Protein AF-A0A7Z1R386-F1 (afdb_monomer)

Solvent-accessible surface area (backbone atoms only — not comparable to full-atom values): 18927 Å² total; per-residue (Å²): 135,90,81,84,82,80,86,77,87,77,91,77,82,91,79,91,79,91,77,91,75,84,66,75,82,71,55,68,68,57,55,50,48,53,55,49,52,53,50,47,72,68,41,93,43,70,70,52,30,48,53,52,40,54,53,48,36,73,76,38,32,63,43,89,60,24,43,63,49,48,51,53,45,38,44,46,30,29,65,76,65,66,32,24,54,58,23,40,70,64,50,55,69,40,55,83,55,31,77,52,39,63,52,32,33,52,42,49,34,67,43,28,40,37,24,44,75,47,77,44,84,59,83,59,62,71,37,52,53,51,35,48,73,77,41,84,76,47,65,69,55,28,50,45,49,21,53,28,24,54,68,63,64,40,32,69,60,8,28,55,32,13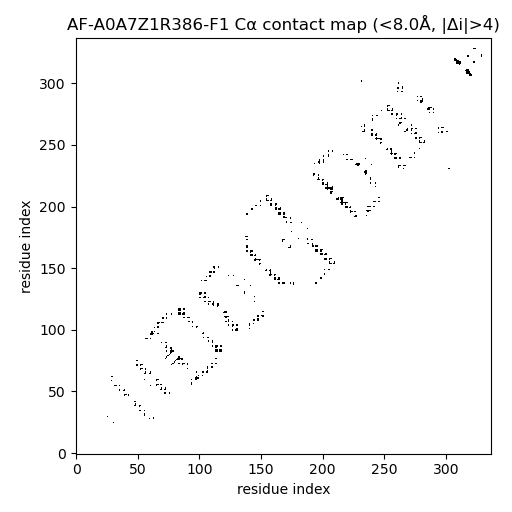,50,52,29,35,75,50,37,34,64,67,51,50,43,68,74,37,78,87,65,92,70,54,73,69,56,41,50,53,52,24,41,52,43,30,28,36,14,32,33,47,26,15,50,20,32,37,77,70,69,40,48,73,62,13,52,52,31,44,52,49,23,59,76,56,51,64,58,50,97,88,63,44,60,91,40,72,43,45,53,49,50,19,51,50,32,40,74,74,66,38,19,64,62,12,30,64,49,19,49,56,39,40,63,74,50,62,40,86,73,24,39,62,56,37,48,51,18,43,20,66,66,69,77,40,68,78,64,50,69,59,46,50,53,50,49,44,63,70,66,55,73,85,80,75,81,49,72,48,63,50,99,86,64,50,77,43,43,50,64,71,70,30,72,93,51,92,73,84,87,77,88,79,76,87,128

Mean predicted aligned error: 8.78 Å

Radius of gyration: 24.44 Å; Cα contacts (8 Å, |Δi|>4): 389; chains: 1; bounding box: 60×71×76 Å

Nearest PDB structures (foldseek):
  6hc2-assembly1_C  TM=3.958E-01  e=1.098E-02  Homo sapiens
  4wnd-assembly1_A  TM=3.147E-01  e=1.306E-02  Homo sapiens
  8bda-assembly1_E  TM=3.499E-01  e=5.030E-01  Chlamydomonas reinhardtii
  8dtg-assembly1_A  TM=2.323E-01  e=2.300E-01  Arabidopsis thaliana
  9dze-assembly1_S  TM=2.157E-01  e=8.114E-01  synthetic construct

pLDDT: mean 88.43, std 16.78, range [28.5, 98.75]

Secondary structure (DSSP, 8-state):
-------------------S--PPPPPHHHHHHHHHHHHHHH-SSHHHHHHHHHHHHHH-TTSTTHHHHHHHHHIIIIIISS-HHHHHHHHHHHHTT---HHHHHHHHHHHHHHHHHTT-----HHHHHHHHTTSSPPHHHHHHHHHHHHHHT-HHHHHHHHHHHHHT-SHHHHHHH-TT----HHHHHHHHHHHHHHHHHHHHHHHHHTT-HHHHHHHHHHHHHTPPB-TTS-BSSTHHHHHHHHHHHTT-HHHHHHHHHHHHHHS-HHHHHHHHHHHHHHHHSSSTTHHHHHHHHHHHHPPPPPP-EEE-TTS-EEEHHHHHTTS----------

Sequence (337 aa):
MARSFRWCIVLGLLVVVAGCGQQPPEDPAEAAYRAFREAYLDAGSRAEQVALVEGFVAEHADHRAAGYYATDLITYYAHDLGQPARAYEIVEPMLSRMTDPEGRLYLAAELAPVAADAGRSLDLAPYIAAVEAQGPLSFDSLETIMAAACKVGDWPLAGTYAEAAEARSTPEAWRADNPKRELSDEEVATRVQRRRVTALTYRAWALYNQGQTAEALALFEQADHDRANDYLGLASAPLDRFWASALLREGDAAAALERISREAVFGDRDQAAPVFRQAWAAVNGSEEGLDEQLWQARQRLARTIDDFTLADYDGRQHSLSDLRSGKVLMLAFWFPT

Foldseek 3Di:
DDDDDDDDDDDDDDDDDDDDDPPDPDDPLVVLVVVLVVQLVVDPDLVSNLVSLLVSCVVCLQDPCNLVSLLSLCCCQCPVVVHLVVSCVSQVVSLVVHPDLLSSLLSLLSNQLSCVSVVHGRDSVVSVVVVVVVHDDALVSLLSFLVSCVSNVVLVRNQVSLVVLLVCLDLVSQCVNVVPDDDDPVVSNVVSLLSNLQSLQSNLLSCVSVVVPVVSLVSLVVSVVSFDADPLRDGPHCSLLSVLVSCVVVVNLVSSLVSLLSCCQPNDVVSSVVSNQSSVCSVPVHSPCVVVVNVVSCVVSDDDDDWDWDADPVRDIDIPVNVPPVHDDDDDDDDDD

Structure (mmCIF, N/CA/C/O backbone):
data_AF-A0A7Z1R386-F1
#
_entry.id   AF-A0A7Z1R386-F1
#
loop_
_atom_site.group_PDB
_atom_site.id
_atom_site.type_symbol
_atom_site.label_atom_id
_atom_site.label_alt_id
_atom_site.label_comp_id
_atom_site.label_asym_id
_atom_site.label_entity_id
_atom_site.label_seq_id
_atom_site.pdbx_PDB_ins_code
_atom_site.Cartn_x
_atom_site.Cartn_y
_atom_site.Cartn_z
_atom_site.occupancy
_atom_site.B_iso_or_equiv
_atom_site.auth_seq_id
_atom_site.auth_comp_id
_atom_site.auth_asym_id
_atom_site.auth_atom_id
_atom_site.pdbx_PDB_model_num
ATOM 1 N N . MET A 1 1 ? -3.039 -44.864 -22.471 1.00 33.69 1 MET A N 1
ATOM 2 C CA . MET A 1 1 ? -2.338 -45.010 -23.767 1.00 33.69 1 MET A CA 1
ATOM 3 C C . MET A 1 1 ? -2.291 -43.647 -24.428 1.00 33.69 1 MET A C 1
ATOM 5 O O . MET A 1 1 ? -3.302 -42.963 -24.460 1.00 33.69 1 MET A O 1
ATOM 9 N N . ALA A 1 2 ? -1.084 -43.239 -24.801 1.00 36.09 2 ALA A N 1
ATOM 10 C CA . ALA A 1 2 ? -0.643 -41.865 -24.991 1.00 36.09 2 ALA A CA 1
ATOM 11 C C . ALA A 1 2 ? -1.272 -41.136 -26.188 1.00 36.09 2 ALA A C 1
ATOM 13 O O . ALA A 1 2 ? -1.410 -41.711 -27.265 1.00 36.09 2 ALA A O 1
ATOM 14 N N . ARG A 1 3 ? -1.517 -39.830 -26.027 1.00 28.50 3 ARG A N 1
ATOM 15 C CA . ARG A 1 3 ? -1.487 -38.867 -27.134 1.00 28.50 3 ARG A CA 1
ATOM 16 C C . ARG A 1 3 ? -0.662 -37.653 -26.720 1.00 28.50 3 ARG A C 1
ATOM 18 O O . ARG A 1 3 ? -1.116 -36.768 -26.011 1.00 28.50 3 ARG A O 1
ATOM 25 N N . SER A 1 4 ? 0.594 -37.713 -27.142 1.00 28.81 4 SER A N 1
ATOM 26 C CA . SER A 1 4 ? 1.568 -36.630 -27.173 1.00 28.81 4 SER A CA 1
ATOM 27 C C . SER A 1 4 ? 1.096 -35.573 -28.177 1.00 28.81 4 SER A C 1
ATOM 29 O O . SER A 1 4 ? 0.903 -35.891 -29.349 1.00 28.81 4 SER A O 1
ATOM 31 N N . PHE A 1 5 ? 0.913 -34.334 -27.722 1.00 30.25 5 PHE A N 1
ATOM 32 C CA . PHE A 1 5 ? 0.779 -33.166 -28.592 1.00 30.25 5 PHE A CA 1
ATOM 33 C C . PHE A 1 5 ? 2.142 -32.472 -28.637 1.00 30.25 5 PHE A C 1
ATOM 35 O O . PHE A 1 5 ? 2.551 -31.798 -27.696 1.00 30.25 5 PHE A O 1
ATOM 42 N N . ARG A 1 6 ? 2.894 -32.728 -29.710 1.00 30.84 6 ARG A N 1
ATOM 43 C CA . ARG A 1 6 ? 4.109 -31.985 -30.053 1.00 30.84 6 ARG A CA 1
ATOM 44 C C . ARG A 1 6 ? 3.682 -30.690 -30.736 1.00 30.84 6 ARG A C 1
ATOM 46 O O . ARG A 1 6 ? 3.129 -30.741 -31.830 1.00 30.84 6 ARG A O 1
ATOM 53 N N . TRP A 1 7 ? 3.955 -29.554 -30.107 1.00 29.02 7 TRP A N 1
ATOM 54 C CA . TRP A 1 7 ? 3.955 -28.262 -30.782 1.00 29.02 7 TRP A CA 1
ATOM 55 C C . TRP A 1 7 ? 5.219 -28.177 -31.643 1.00 29.02 7 TRP A C 1
ATOM 57 O O . TRP A 1 7 ? 6.336 -28.175 -31.130 1.00 29.02 7 TRP A O 1
ATOM 67 N N . CYS A 1 8 ? 5.045 -28.185 -32.962 1.00 28.61 8 CYS A N 1
ATOM 68 C CA . CYS A 1 8 ? 6.104 -27.878 -33.91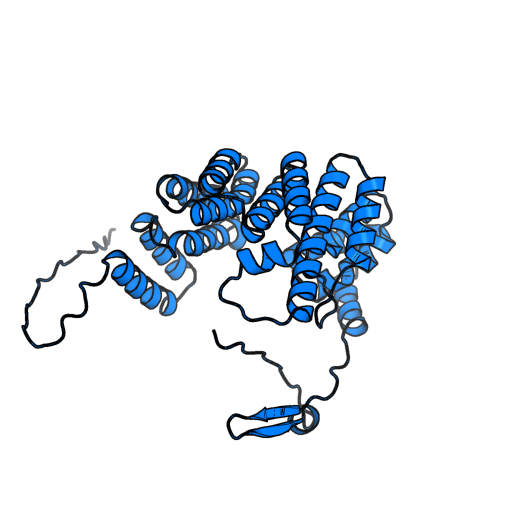3 1.00 28.61 8 CYS A CA 1
ATOM 69 C C . CYS A 1 8 ? 6.074 -26.375 -34.196 1.00 28.61 8 CYS A C 1
ATOM 71 O O . CYS A 1 8 ? 5.150 -25.883 -34.837 1.00 28.61 8 CYS A O 1
ATOM 73 N N . ILE A 1 9 ? 7.110 -25.675 -33.740 1.00 34.78 9 ILE A N 1
ATOM 74 C CA . ILE A 1 9 ? 7.470 -24.334 -34.199 1.00 34.78 9 ILE A CA 1
ATOM 75 C C . ILE A 1 9 ? 7.847 -24.454 -35.680 1.00 34.78 9 ILE A C 1
ATOM 77 O O . ILE A 1 9 ? 8.833 -25.111 -36.020 1.00 34.78 9 ILE A O 1
ATOM 81 N N . VAL A 1 10 ? 7.056 -23.852 -36.566 1.00 31.97 10 VAL A N 1
ATOM 82 C CA . VAL A 1 10 ? 7.414 -23.684 -37.978 1.00 31.97 10 VAL A CA 1
ATOM 83 C C . VAL A 1 10 ? 7.934 -22.262 -38.154 1.00 31.97 10 VAL A C 1
ATOM 85 O O . VAL A 1 10 ? 7.160 -21.311 -38.207 1.00 31.97 10 VAL A O 1
ATOM 88 N N . LE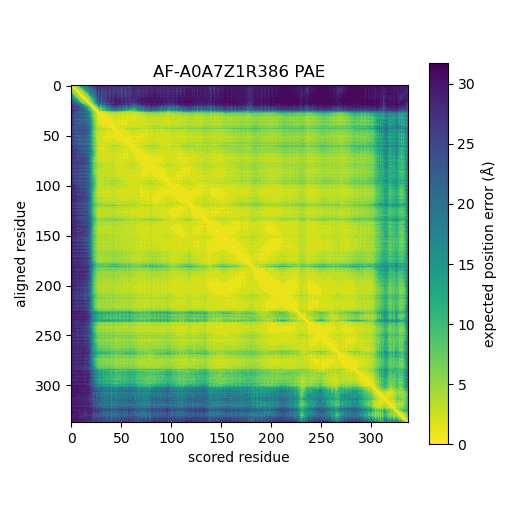U A 1 11 ? 9.260 -22.132 -38.248 1.00 40.16 11 LEU A N 1
ATOM 89 C CA . LEU A 1 11 ? 9.920 -20.956 -38.813 1.00 40.16 11 LEU A CA 1
ATOM 90 C C . LEU A 1 11 ? 9.581 -20.883 -40.312 1.00 40.16 11 LEU A C 1
ATOM 92 O O . LEU A 1 11 ? 9.987 -21.754 -41.083 1.00 40.16 11 LEU A O 1
ATOM 96 N N . GLY A 1 12 ? 8.838 -19.852 -40.716 1.00 33.22 12 GLY A N 1
ATOM 97 C CA . GLY A 1 12 ? 8.476 -19.571 -42.106 1.00 33.22 12 GLY A CA 1
ATOM 98 C C . GLY A 1 12 ? 9.126 -18.284 -42.614 1.00 33.22 12 GLY A C 1
ATOM 99 O O . GLY A 1 12 ? 8.969 -17.232 -42.010 1.00 33.22 12 GLY A O 1
ATOM 100 N N . LEU A 1 13 ? 9.866 -18.414 -43.716 1.00 34.88 13 LEU A N 1
ATOM 101 C CA . LEU A 1 13 ? 10.744 -17.448 -44.381 1.00 34.88 13 LEU A CA 1
ATOM 102 C C . LEU A 1 13 ? 10.197 -16.026 -44.641 1.00 34.88 13 LEU A C 1
ATOM 104 O O . LEU A 1 13 ? 9.076 -15.831 -45.104 1.00 34.88 13 LEU A O 1
ATOM 108 N N . LEU A 1 14 ? 11.138 -15.080 -44.528 1.00 39.72 14 LEU A N 1
ATOM 109 C CA . LEU A 1 14 ? 11.197 -13.752 -45.149 1.00 39.72 14 LEU A CA 1
ATOM 110 C C . LEU A 1 14 ? 10.809 -13.748 -46.640 1.00 39.72 14 LEU A C 1
ATOM 112 O O . LEU A 1 14 ? 11.461 -14.394 -47.463 1.00 39.72 14 LEU A O 1
ATOM 116 N N . VAL A 1 15 ? 9.851 -12.889 -46.996 1.00 39.34 15 VAL A N 1
ATOM 117 C CA . VAL A 1 15 ? 9.677 -12.360 -48.355 1.00 39.34 15 VAL A CA 1
ATOM 118 C C . VAL A 1 15 ? 9.909 -10.852 -48.298 1.00 39.34 15 VAL A C 1
ATOM 120 O O . VAL A 1 15 ? 9.139 -10.111 -47.695 1.00 39.34 15 VAL A O 1
ATOM 123 N N . VAL A 1 16 ? 11.001 -10.404 -48.920 1.00 44.31 16 VAL A N 1
ATOM 124 C CA . VAL A 1 16 ? 11.324 -8.987 -49.115 1.00 44.31 16 VAL A CA 1
ATOM 125 C C . VAL A 1 16 ? 10.557 -8.487 -50.338 1.00 44.31 16 VAL A C 1
ATOM 127 O O . VAL A 1 16 ? 10.880 -8.857 -51.465 1.00 44.31 16 VAL A O 1
ATOM 130 N N . VAL A 1 17 ? 9.562 -7.626 -50.120 1.00 46.81 17 VAL A N 1
ATOM 131 C CA . VAL A 1 17 ? 8.993 -6.766 -51.167 1.00 46.81 17 VAL A CA 1
ATOM 132 C C . VAL A 1 17 ? 9.441 -5.338 -50.883 1.00 46.81 17 VAL A C 1
ATOM 134 O O . VAL A 1 17 ? 9.069 -4.735 -49.880 1.00 46.81 17 VAL A O 1
ATOM 137 N N . ALA A 1 18 ? 10.291 -4.818 -51.764 1.00 50.00 18 ALA A N 1
ATOM 138 C CA . ALA A 1 18 ? 10.745 -3.438 -51.755 1.00 50.00 18 ALA A CA 1
ATOM 139 C C . ALA A 1 18 ? 9.627 -2.516 -52.274 1.00 50.00 18 ALA A C 1
ATOM 141 O O . ALA A 1 18 ? 9.166 -2.679 -53.402 1.00 50.00 18 ALA A O 1
ATOM 142 N N . GLY A 1 19 ? 9.212 -1.541 -51.460 1.00 40.03 19 GLY A N 1
ATOM 143 C CA . GLY A 1 19 ? 8.207 -0.545 -51.839 1.00 40.03 19 GLY A CA 1
ATOM 144 C C . GLY A 1 19 ? 7.948 0.500 -50.751 1.00 40.03 19 GLY A C 1
ATOM 145 O O . GLY A 1 19 ? 7.019 0.355 -49.974 1.00 40.03 19 GLY A O 1
ATOM 146 N N . CYS A 1 20 ? 8.793 1.536 -50.725 1.00 43.00 20 CYS A N 1
ATOM 147 C CA . CYS A 1 20 ? 8.585 2.893 -50.194 1.00 43.00 20 CYS A CA 1
ATOM 148 C C . CYS A 1 20 ? 7.841 3.078 -48.858 1.00 43.00 20 CYS A C 1
ATOM 150 O O . CYS A 1 20 ? 6.632 3.281 -48.805 1.00 43.00 20 CYS A O 1
ATOM 152 N N . GLY A 1 21 ? 8.656 3.180 -47.807 1.00 40.25 21 GLY A N 1
ATOM 153 C CA . GLY A 1 21 ? 8.286 3.597 -46.461 1.00 40.25 21 GLY A CA 1
ATOM 154 C C . GLY A 1 21 ? 9.001 2.713 -45.452 1.00 40.25 21 GLY A C 1
ATOM 155 O O . GLY A 1 21 ? 8.346 1.937 -44.772 1.00 40.25 21 GLY A O 1
ATOM 156 N N . GLN A 1 22 ? 10.341 2.749 -45.400 1.00 44.12 22 GLN A N 1
ATOM 157 C CA . GLN A 1 22 ? 11.068 2.069 -44.324 1.00 44.12 22 GLN A CA 1
ATOM 158 C C . GLN A 1 22 ? 10.692 2.762 -43.012 1.00 44.12 22 GLN A C 1
ATOM 160 O O . GLN A 1 22 ? 11.317 3.742 -42.612 1.00 44.12 22 GLN A O 1
ATOM 165 N N . GLN A 1 23 ? 9.641 2.262 -42.357 1.00 55.38 23 GLN A N 1
ATOM 166 C CA . GLN A 1 23 ? 9.537 2.391 -40.916 1.00 55.38 23 GLN A CA 1
ATOM 167 C C . GLN A 1 23 ? 10.864 1.870 -40.348 1.00 55.38 23 GLN A C 1
ATOM 169 O O . GLN A 1 23 ? 11.372 0.856 -40.847 1.00 55.38 23 GLN A O 1
ATOM 174 N N . PRO A 1 24 ? 11.477 2.586 -39.389 1.00 57.34 24 PRO A N 1
ATOM 175 C CA . PRO A 1 24 ? 12.674 2.087 -38.730 1.00 57.34 24 PRO A CA 1
ATOM 176 C C . PRO A 1 24 ? 12.419 0.642 -38.279 1.00 57.34 24 PRO A C 1
ATOM 178 O O . PRO A 1 24 ? 11.287 0.345 -37.885 1.00 57.34 24 PRO A O 1
ATOM 181 N N . PRO A 1 25 ? 13.414 -0.260 -38.400 1.00 64.06 25 PRO A N 1
ATOM 182 C CA . PRO A 1 25 ? 13.242 -1.645 -37.991 1.00 64.06 25 PRO A CA 1
ATOM 183 C C . PRO A 1 25 ? 12.735 -1.642 -36.557 1.00 64.06 25 PRO A C 1
ATOM 185 O O . PRO A 1 25 ? 13.346 -1.037 -35.675 1.00 64.06 25 PRO A O 1
ATOM 188 N N . GLU A 1 26 ? 11.558 -2.224 -36.372 1.00 71.06 26 GLU A N 1
ATOM 189 C CA . GLU A 1 26 ? 10.924 -2.263 -35.073 1.00 71.06 26 GLU A CA 1
ATOM 190 C C . GLU A 1 26 ? 11.822 -3.028 -34.105 1.00 71.06 26 GLU A C 1
ATOM 192 O O . GLU A 1 26 ? 12.376 -4.071 -34.463 1.00 71.06 26 GLU A O 1
ATOM 197 N N . ASP A 1 27 ? 11.980 -2.490 -32.897 1.00 86.69 27 ASP A N 1
ATOM 198 C CA . ASP A 1 27 ? 12.651 -3.189 -31.811 1.00 86.69 27 ASP A CA 1
ATOM 199 C C . ASP A 1 27 ? 11.995 -4.573 -31.636 1.00 86.69 27 ASP A C 1
ATOM 201 O O . ASP A 1 27 ? 10.789 -4.638 -31.373 1.00 86.69 27 ASP A O 1
ATOM 205 N N . PRO A 1 28 ? 12.742 -5.685 -31.787 1.00 88.62 28 PRO A N 1
ATOM 206 C CA . PRO A 1 28 ? 12.194 -7.026 -31.621 1.00 88.62 28 PRO A CA 1
ATOM 207 C C . PRO A 1 28 ? 11.456 -7.222 -30.290 1.00 88.62 28 PRO A C 1
ATOM 209 O O . PRO A 1 28 ? 10.481 -7.971 -30.246 1.00 88.62 28 PRO A O 1
ATOM 212 N N . ALA A 1 29 ? 11.883 -6.538 -29.222 1.00 89.12 29 ALA A N 1
ATOM 213 C CA . ALA A 1 29 ? 11.215 -6.598 -27.926 1.00 89.12 29 ALA A CA 1
ATOM 214 C C . ALA A 1 29 ? 9.844 -5.896 -27.943 1.00 89.12 29 ALA A C 1
ATOM 216 O O . ALA A 1 29 ? 8.898 -6.388 -27.330 1.00 89.12 29 ALA A O 1
ATOM 217 N N . GLU A 1 30 ? 9.705 -4.794 -28.686 1.00 93.94 30 GLU A N 1
ATOM 218 C CA . GLU A 1 30 ? 8.425 -4.096 -28.850 1.00 93.94 30 GLU A CA 1
ATOM 219 C C . GLU A 1 30 ? 7.455 -4.920 -29.703 1.00 93.94 30 GLU A C 1
ATOM 221 O O . GLU A 1 30 ? 6.284 -5.059 -29.349 1.00 93.94 30 GLU A O 1
ATOM 226 N N . ALA A 1 31 ? 7.942 -5.537 -30.783 1.00 93.75 31 ALA A N 1
ATOM 227 C CA . ALA A 1 31 ? 7.129 -6.428 -31.609 1.00 93.75 31 ALA A CA 1
ATOM 228 C C . ALA A 1 31 ? 6.604 -7.623 -30.795 1.00 93.75 31 ALA A C 1
ATOM 230 O O . ALA A 1 31 ? 5.415 -7.950 -30.861 1.00 93.75 31 ALA A O 1
ATOM 231 N N . ALA A 1 32 ? 7.473 -8.233 -29.979 1.00 94.69 32 ALA A N 1
ATOM 232 C CA . ALA A 1 32 ? 7.099 -9.306 -29.063 1.00 94.69 32 ALA A CA 1
ATOM 233 C C . ALA A 1 32 ? 6.066 -8.838 -28.030 1.00 94.69 32 ALA A C 1
ATOM 235 O O . ALA A 1 32 ? 5.069 -9.523 -27.809 1.00 94.69 32 ALA A O 1
ATOM 236 N N . TYR A 1 33 ? 6.246 -7.645 -27.454 1.00 96.00 33 TYR A N 1
ATOM 237 C CA . TYR A 1 33 ? 5.281 -7.056 -26.529 1.00 96.00 33 TYR A CA 1
ATOM 238 C C . TYR A 1 33 ? 3.907 -6.830 -27.175 1.00 96.00 33 TYR A C 1
ATOM 240 O O . TYR A 1 33 ? 2.887 -7.147 -26.563 1.00 96.00 33 TYR A O 1
ATOM 248 N N . ARG A 1 34 ? 3.849 -6.323 -28.413 1.00 95.75 34 ARG A N 1
ATOM 249 C CA . ARG A 1 34 ? 2.575 -6.115 -29.123 1.00 95.75 34 ARG A CA 1
ATOM 250 C C . ARG A 1 34 ? 1.844 -7.434 -29.378 1.00 95.75 34 ARG A C 1
ATOM 252 O O . ARG A 1 34 ? 0.654 -7.516 -29.081 1.00 95.75 34 ARG A O 1
ATOM 259 N N . ALA A 1 35 ? 2.560 -8.460 -29.842 1.00 96.38 35 ALA A N 1
ATOM 260 C CA . ALA A 1 35 ? 1.998 -9.794 -30.053 1.00 96.38 35 ALA A CA 1
ATOM 261 C C . ALA A 1 35 ? 1.509 -10.429 -28.739 1.00 96.38 35 ALA A C 1
ATOM 263 O O . ALA A 1 35 ? 0.394 -10.945 -28.676 1.00 96.38 35 ALA A O 1
ATOM 264 N N . PHE A 1 36 ? 2.311 -10.337 -27.673 1.00 97.44 36 PHE A N 1
ATOM 265 C CA . PHE A 1 36 ? 1.918 -10.769 -26.332 1.00 97.44 36 PHE A CA 1
ATOM 266 C C . PHE A 1 36 ? 0.647 -10.051 -25.864 1.00 97.44 36 PHE A C 1
ATOM 268 O O . PHE A 1 36 ? -0.288 -10.701 -25.409 1.00 97.44 36 PHE A O 1
ATOM 275 N N . ARG A 1 37 ? 0.584 -8.722 -26.004 1.00 96.88 37 ARG A N 1
ATOM 276 C CA . ARG A 1 37 ? -0.552 -7.921 -25.540 1.00 96.88 37 ARG A CA 1
ATOM 277 C C . ARG A 1 37 ? -1.840 -8.262 -26.285 1.00 96.88 37 ARG A C 1
ATOM 279 O O . ARG A 1 37 ? -2.890 -8.325 -25.658 1.00 96.88 37 ARG A O 1
ATOM 286 N N . GLU A 1 38 ? -1.771 -8.480 -27.596 1.00 97.25 38 GLU A N 1
ATOM 287 C CA . GLU A 1 38 ? -2.924 -8.916 -28.391 1.00 97.25 38 GLU A CA 1
ATOM 288 C C . GLU A 1 38 ? -3.436 -10.281 -27.913 1.00 97.25 38 GLU A C 1
ATOM 290 O O . GLU A 1 38 ? -4.615 -10.411 -27.589 1.00 97.25 38 GLU A O 1
ATOM 295 N N . ALA A 1 39 ? -2.540 -11.259 -27.749 1.00 97.50 39 ALA A N 1
ATOM 296 C CA . ALA A 1 39 ? -2.897 -12.580 -27.233 1.00 97.50 39 ALA A CA 1
ATOM 297 C C . ALA A 1 39 ? -3.434 -12.532 -25.791 1.00 97.50 39 ALA A C 1
ATOM 299 O O . ALA A 1 39 ? -4.369 -13.251 -25.456 1.00 97.50 39 ALA A O 1
ATOM 300 N N . TYR A 1 40 ? -2.873 -11.674 -24.935 1.00 96.06 40 TYR A N 1
ATOM 301 C CA . TYR A 1 40 ? -3.316 -11.494 -23.550 1.00 96.06 40 TYR A CA 1
ATOM 302 C C . TYR A 1 40 ? -4.753 -10.959 -23.475 1.00 96.06 40 TYR A C 1
ATOM 304 O O . TYR A 1 40 ? -5.532 -11.379 -22.617 1.00 96.06 40 TYR A O 1
ATOM 312 N N . LEU A 1 41 ? -5.110 -10.036 -24.373 1.00 94.75 41 LEU A N 1
ATOM 313 C CA . LEU A 1 41 ? -6.458 -9.471 -24.453 1.00 94.75 41 LEU A CA 1
ATOM 314 C C . LEU A 1 41 ? -7.475 -10.447 -25.067 1.00 94.75 41 LEU A C 1
ATOM 316 O O . LEU A 1 41 ? -8.647 -10.375 -24.709 1.00 94.75 41 LEU A O 1
ATOM 320 N N . ASP A 1 42 ? -7.038 -11.342 -25.958 1.00 97.31 42 ASP A N 1
ATOM 321 C CA . ASP A 1 42 ? -7.884 -12.370 -26.590 1.00 97.31 42 ASP A CA 1
ATOM 322 C C . ASP A 1 42 ? -8.021 -13.657 -25.751 1.00 97.31 42 ASP A C 1
ATOM 324 O O . ASP A 1 42 ? -8.892 -14.488 -26.005 1.00 97.31 42 ASP A O 1
ATOM 328 N N . ALA A 1 43 ? -7.176 -13.833 -24.731 1.00 96.75 43 ALA A N 1
ATOM 329 C CA . ALA A 1 43 ? -7.181 -15.014 -23.876 1.00 96.75 43 ALA A CA 1
ATOM 330 C C . ALA A 1 43 ? -8.560 -15.258 -23.234 1.00 96.75 43 ALA A C 1
ATOM 332 O O . ALA A 1 43 ? -9.158 -14.376 -22.613 1.00 96.75 43 ALA A O 1
ATOM 333 N N . GLY A 1 44 ? -9.049 -16.497 -23.328 1.00 95.81 44 GLY A N 1
ATOM 334 C CA . GLY A 1 44 ? -10.382 -16.890 -22.869 1.00 95.81 44 GLY A CA 1
ATOM 335 C C . GLY A 1 44 ? -10.468 -17.150 -21.365 1.00 95.81 44 GLY A C 1
ATOM 336 O O . GLY A 1 44 ? -11.555 -17.405 -20.841 1.00 95.81 44 GLY A O 1
ATOM 337 N N . SER A 1 45 ? -9.340 -17.119 -20.652 1.00 95.44 45 SER A N 1
ATOM 338 C CA . SER A 1 45 ? -9.296 -17.329 -19.206 1.00 95.44 45 SER A CA 1
ATOM 339 C C . SER A 1 45 ? -8.094 -16.663 -18.537 1.00 95.44 45 SER A C 1
ATOM 341 O O . SER A 1 45 ? -7.064 -16.409 -19.161 1.00 95.44 45 SER A O 1
ATOM 343 N N . ARG A 1 46 ? -8.189 -16.466 -17.215 1.00 93.62 46 ARG A N 1
ATOM 344 C CA . ARG A 1 46 ? -7.075 -15.953 -16.401 1.00 93.62 46 ARG A CA 1
ATOM 345 C C . ARG A 1 46 ? -5.848 -16.872 -16.437 1.00 93.62 46 ARG A C 1
ATOM 347 O O . ARG A 1 46 ? -4.728 -16.383 -16.480 1.00 93.62 46 ARG A O 1
ATOM 354 N N . ALA A 1 47 ? -6.045 -18.190 -16.467 1.00 93.94 47 ALA A N 1
ATOM 355 C CA . ALA A 1 47 ? -4.937 -19.144 -16.545 1.00 93.94 47 ALA A CA 1
ATOM 356 C C . ALA A 1 47 ? -4.164 -19.029 -17.872 1.00 93.94 47 ALA A C 1
ATOM 358 O O . ALA A 1 47 ? -2.939 -19.129 -17.880 1.00 93.94 47 ALA A O 1
ATOM 359 N N . GLU A 1 48 ? -4.865 -18.780 -18.983 1.00 96.44 48 GLU A N 1
ATOM 360 C CA . GLU A 1 48 ? -4.235 -18.520 -20.284 1.00 96.44 48 GLU A CA 1
ATOM 361 C C . GLU A 1 48 ? -3.460 -17.197 -20.280 1.00 96.44 48 GLU A C 1
ATOM 363 O O . GLU A 1 48 ? -2.316 -17.168 -20.729 1.00 96.44 48 GLU A O 1
ATOM 368 N N . GLN A 1 49 ? -4.030 -16.131 -19.705 1.00 96.94 49 GLN A N 1
ATOM 369 C CA . GLN A 1 49 ? -3.329 -14.852 -19.529 1.00 96.94 49 GLN A CA 1
ATOM 370 C C . GLN A 1 49 ? -2.025 -15.017 -18.746 1.00 96.94 49 GLN A C 1
ATOM 372 O O . GLN A 1 49 ? -0.982 -14.531 -19.172 1.00 96.94 49 GLN A O 1
ATOM 377 N N . VAL A 1 50 ? -2.067 -15.740 -17.627 1.00 96.81 50 VAL A N 1
ATOM 378 C CA . VAL A 1 50 ? -0.893 -15.993 -16.782 1.00 96.81 50 VAL A CA 1
ATOM 379 C C . VAL A 1 50 ? 0.171 -16.787 -17.535 1.00 96.81 50 VAL A C 1
ATOM 381 O O . VAL A 1 50 ? 1.344 -16.435 -17.469 1.00 96.81 50 VAL A O 1
ATOM 384 N N . ALA A 1 51 ? -0.214 -17.807 -18.308 1.00 96.19 51 ALA A N 1
ATOM 385 C CA . ALA A 1 51 ? 0.735 -18.569 -19.120 1.00 96.19 51 ALA A CA 1
ATOM 386 C C . ALA A 1 51 ? 1.424 -17.698 -20.190 1.00 96.19 51 ALA A C 1
ATOM 388 O O . ALA A 1 51 ? 2.622 -17.851 -20.437 1.00 96.19 51 ALA A O 1
ATOM 389 N N . LEU A 1 52 ? 0.688 -16.763 -20.803 1.00 97.75 52 LEU A N 1
ATOM 390 C CA . LEU A 1 52 ? 1.253 -15.786 -21.739 1.00 97.75 52 LEU A CA 1
ATOM 391 C C . LEU A 1 52 ? 2.218 -14.827 -21.038 1.00 97.75 52 LEU A C 1
ATOM 393 O O . LEU A 1 52 ? 3.292 -14.546 -21.571 1.00 97.75 52 LEU A O 1
ATOM 397 N N . VAL A 1 53 ? 1.852 -14.353 -19.843 1.00 97.38 53 VAL A N 1
ATOM 398 C CA . VAL A 1 53 ? 2.716 -13.499 -19.025 1.00 97.38 53 VAL A CA 1
ATOM 399 C C . VAL A 1 53 ? 4.010 -14.227 -18.684 1.00 97.38 53 VAL A C 1
ATOM 401 O O . VAL A 1 53 ? 5.068 -13.672 -18.953 1.00 97.38 53 VAL A O 1
ATOM 404 N N . GLU A 1 54 ? 3.946 -15.456 -18.159 1.00 95.81 54 GLU A N 1
ATOM 405 C CA . GLU A 1 54 ? 5.130 -16.261 -17.820 1.00 95.81 54 GLU A CA 1
ATOM 406 C C . GLU A 1 54 ? 6.100 -16.371 -18.997 1.00 95.81 54 GLU A C 1
ATOM 408 O O . GLU A 1 54 ? 7.295 -16.133 -18.826 1.00 95.81 54 GLU A O 1
ATOM 413 N N . GLY A 1 55 ? 5.590 -16.678 -20.194 1.00 95.50 55 GLY A N 1
ATOM 414 C CA . GLY A 1 55 ? 6.405 -16.740 -21.407 1.00 95.50 55 GLY A CA 1
ATOM 415 C C . GLY A 1 55 ? 7.057 -15.396 -21.732 1.00 95.50 55 GLY A C 1
ATOM 416 O O . GLY A 1 55 ? 8.275 -15.321 -21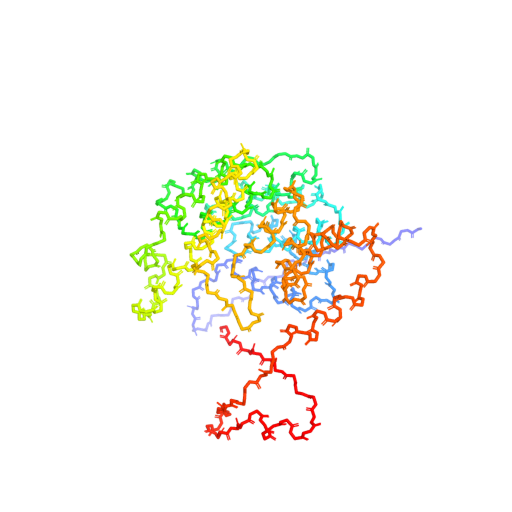.902 1.00 95.50 55 GLY A O 1
ATOM 417 N N . PHE A 1 56 ? 6.264 -14.320 -21.754 1.00 96.25 56 PHE A N 1
ATOM 418 C CA . PHE A 1 56 ? 6.762 -12.983 -22.070 1.00 96.25 56 PHE A CA 1
ATOM 419 C C . PHE A 1 56 ? 7.831 -12.517 -21.079 1.00 96.25 56 PHE A C 1
ATOM 421 O O . PHE A 1 56 ? 8.905 -12.084 -21.494 1.00 96.25 56 PHE A O 1
ATOM 428 N N . VAL A 1 57 ? 7.581 -12.634 -19.773 1.00 94.94 57 VAL A N 1
ATOM 429 C CA . VAL A 1 57 ? 8.528 -12.164 -18.758 1.00 94.94 57 VAL A CA 1
ATOM 430 C C . VAL A 1 57 ? 9.787 -13.030 -18.677 1.00 94.94 57 VAL A C 1
ATOM 432 O O . VAL A 1 57 ? 10.873 -12.517 -18.396 1.00 94.94 57 VAL A O 1
ATOM 435 N N . ALA A 1 58 ? 9.680 -14.328 -18.981 1.00 92.62 58 ALA A N 1
ATOM 436 C CA . ALA A 1 58 ? 10.824 -15.227 -19.036 1.00 92.62 58 ALA A CA 1
ATOM 437 C C . ALA A 1 58 ? 11.732 -14.941 -20.238 1.00 92.62 58 ALA A C 1
ATOM 439 O O . ALA A 1 58 ? 12.943 -15.135 -20.134 1.00 92.62 58 ALA A O 1
ATOM 440 N N . GLU A 1 59 ? 11.208 -14.460 -21.361 1.00 93.88 59 GLU A N 1
ATOM 441 C CA . GLU A 1 59 ? 12.014 -14.148 -22.549 1.00 93.88 59 GLU A CA 1
ATOM 442 C C . GLU A 1 59 ? 12.480 -12.685 -22.566 1.00 93.88 59 GLU A C 1
ATOM 444 O O . GLU A 1 59 ? 13.627 -12.403 -22.916 1.00 93.88 59 GLU A O 1
ATOM 449 N N . HIS A 1 60 ? 11.644 -11.763 -22.086 1.00 94.50 60 HIS A N 1
ATOM 450 C CA . HIS A 1 60 ? 11.817 -10.318 -22.230 1.00 94.50 60 HIS A CA 1
ATOM 451 C C . HIS A 1 60 ? 11.861 -9.572 -20.890 1.00 94.50 60 HIS A C 1
ATOM 453 O O . HIS A 1 60 ? 11.293 -8.491 -20.767 1.00 94.50 60 HIS A O 1
ATOM 459 N N . ALA A 1 61 ? 12.566 -10.114 -19.890 1.00 91.94 61 ALA A N 1
ATOM 460 C CA . ALA A 1 61 ? 12.693 -9.504 -18.558 1.00 91.94 61 ALA A CA 1
ATOM 461 C C . ALA A 1 61 ? 13.169 -8.033 -18.575 1.00 91.94 61 ALA A C 1
ATOM 463 O O . ALA A 1 61 ? 12.802 -7.267 -17.695 1.00 91.94 61 ALA A O 1
ATOM 464 N N . ASP A 1 62 ? 13.942 -7.626 -19.585 1.00 91.50 62 ASP A N 1
ATOM 465 C CA . ASP A 1 62 ? 14.425 -6.248 -19.760 1.00 91.50 62 ASP A CA 1
ATOM 466 C C . ASP A 1 62 ? 13.421 -5.287 -20.409 1.00 91.50 62 ASP A C 1
ATOM 468 O O . ASP A 1 62 ? 13.656 -4.079 -20.470 1.00 91.50 62 ASP A O 1
ATOM 472 N N . HIS A 1 63 ? 12.298 -5.787 -20.923 1.00 93.56 63 HIS A N 1
ATOM 473 C CA . HIS A 1 63 ? 11.301 -4.918 -21.526 1.00 93.56 63 HIS A CA 1
ATOM 474 C C . HIS A 1 63 ? 10.625 -4.061 -20.446 1.00 93.56 63 HIS A C 1
ATOM 476 O O . HIS A 1 63 ? 10.231 -4.568 -19.398 1.00 93.56 63 HIS A O 1
ATOM 482 N N . ARG A 1 64 ? 10.384 -2.774 -20.730 1.00 91.06 64 ARG A N 1
ATOM 483 C CA . ARG A 1 64 ? 9.780 -1.810 -19.781 1.00 91.06 64 ARG A CA 1
ATOM 484 C C . ARG A 1 64 ? 8.450 -2.258 -19.158 1.00 91.06 64 ARG A C 1
ATOM 486 O O . ARG A 1 64 ? 8.073 -1.786 -18.096 1.00 91.06 64 ARG A O 1
ATOM 493 N N . ALA A 1 65 ? 7.718 -3.143 -19.834 1.00 91.88 65 ALA A N 1
ATOM 494 C CA . ALA A 1 65 ? 6.449 -3.684 -19.347 1.00 91.88 65 ALA A CA 1
ATOM 495 C C . ALA A 1 65 ? 6.605 -4.967 -18.510 1.00 91.88 65 ALA A C 1
ATOM 497 O O . ALA A 1 65 ? 5.657 -5.366 -17.843 1.00 91.88 65 ALA A O 1
ATOM 498 N N . ALA A 1 66 ? 7.762 -5.633 -18.545 1.00 93.25 66 ALA A N 1
ATOM 499 C CA . ALA A 1 66 ? 7.948 -6.937 -17.915 1.00 93.25 66 ALA A CA 1
ATOM 500 C C . ALA A 1 66 ? 7.767 -6.878 -16.395 1.00 93.25 66 ALA A C 1
ATOM 502 O O . ALA A 1 66 ? 7.090 -7.738 -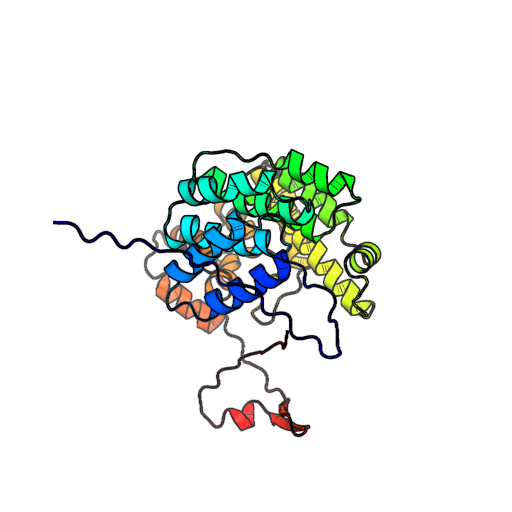15.843 1.00 93.25 66 ALA A O 1
ATOM 503 N N . GLY A 1 67 ? 8.285 -5.834 -15.736 1.00 92.31 67 GLY A N 1
ATOM 504 C CA . GLY A 1 67 ? 8.075 -5.621 -14.300 1.00 92.31 67 GLY A CA 1
ATOM 505 C C . GLY A 1 67 ? 6.592 -5.499 -13.932 1.00 92.31 67 GLY A C 1
ATOM 506 O O . GLY A 1 67 ? 6.146 -6.140 -12.988 1.00 92.31 67 GLY A O 1
ATOM 507 N N . TYR A 1 68 ? 5.811 -4.759 -14.727 1.00 91.56 68 TYR A N 1
ATOM 508 C CA . TYR A 1 68 ? 4.364 -4.625 -14.527 1.00 91.56 68 TYR A CA 1
ATOM 509 C C . TYR A 1 68 ? 3.632 -5.962 -14.687 1.00 91.56 68 TYR A C 1
ATOM 511 O O . TYR A 1 68 ? 2.823 -6.319 -13.846 1.00 91.56 68 TYR A O 1
ATOM 519 N N . TYR A 1 69 ? 3.923 -6.747 -15.726 1.00 95.12 69 TYR A N 1
ATOM 520 C CA . TYR A 1 69 ? 3.258 -8.046 -15.881 1.00 95.12 69 TYR A CA 1
ATOM 521 C C . TYR A 1 69 ? 3.771 -9.105 -14.893 1.00 95.12 69 TYR A C 1
ATOM 523 O O . TYR A 1 69 ? 3.051 -10.043 -14.566 1.00 95.12 69 TYR A O 1
ATOM 531 N N . ALA A 1 70 ? 4.974 -8.959 -14.342 1.00 96.44 70 ALA A N 1
ATOM 532 C CA . ALA A 1 70 ? 5.447 -9.845 -13.283 1.00 96.44 70 ALA A CA 1
ATOM 533 C C . ALA A 1 70 ? 4.631 -9.706 -11.984 1.00 96.44 70 ALA A C 1
ATOM 535 O O . ALA A 1 70 ? 4.438 -10.702 -11.285 1.00 96.44 70 ALA A O 1
ATOM 536 N N . THR A 1 71 ? 4.076 -8.524 -11.680 1.00 96.00 71 THR A N 1
ATOM 537 C CA . THR A 1 71 ? 3.149 -8.374 -10.538 1.00 96.00 71 THR A CA 1
ATOM 538 C C . THR A 1 71 ? 1.819 -9.098 -10.771 1.00 96.00 71 THR A C 1
ATOM 540 O O . THR A 1 71 ? 1.161 -9.533 -9.825 1.00 96.00 71 THR A O 1
ATOM 543 N N . ASP A 1 72 ? 1.461 -9.335 -12.032 1.00 95.19 72 ASP A N 1
ATOM 544 C CA . ASP A 1 72 ? 0.309 -10.144 -12.428 1.00 95.19 72 ASP A CA 1
ATOM 545 C C . ASP A 1 72 ? 0.511 -11.627 -12.039 1.00 95.19 72 ASP A C 1
ATOM 547 O O . ASP A 1 72 ? -0.420 -12.288 -11.567 1.00 95.19 72 ASP A O 1
ATOM 551 N N . LEU A 1 73 ? 1.752 -12.130 -12.138 1.00 97.12 73 LEU A N 1
ATOM 552 C CA . LEU A 1 73 ? 2.139 -13.461 -11.648 1.00 97.12 73 LEU A CA 1
ATOM 553 C C . LEU A 1 73 ? 2.119 -13.539 -10.122 1.00 97.12 73 LEU A C 1
ATOM 555 O O . LEU A 1 73 ? 1.659 -14.543 -9.575 1.00 97.12 73 LEU A O 1
ATOM 559 N N . ILE A 1 74 ? 2.591 -12.486 -9.444 1.00 97.12 74 ILE A N 1
ATOM 560 C CA . ILE A 1 74 ? 2.485 -12.365 -7.984 1.00 97.12 74 ILE A CA 1
ATOM 561 C C . ILE A 1 74 ? 1.019 -12.476 -7.570 1.00 97.12 74 ILE A C 1
ATOM 563 O O . ILE A 1 74 ? 0.680 -13.330 -6.754 1.00 97.12 74 ILE A O 1
ATOM 567 N N . THR A 1 75 ? 0.150 -11.676 -8.186 1.00 94.69 75 THR A N 1
ATOM 568 C CA . THR A 1 75 ? -1.277 -11.635 -7.860 1.00 94.69 75 THR A CA 1
ATOM 569 C C . THR A 1 75 ? -1.919 -13.002 -8.038 1.00 94.69 75 THR A C 1
ATOM 571 O O . THR A 1 75 ? -2.527 -13.536 -7.113 1.00 94.69 75 THR A O 1
ATOM 574 N N . TYR A 1 76 ? -1.711 -13.627 -9.194 1.00 96.19 76 TYR A N 1
ATOM 575 C CA . TYR A 1 76 ? -2.328 -14.913 -9.476 1.00 96.19 76 TYR A CA 1
ATOM 576 C C . TYR A 1 76 ? -1.818 -16.034 -8.561 1.00 96.19 76 TYR A C 1
ATOM 578 O O . TYR A 1 76 ? -2.601 -16.759 -7.948 1.00 96.19 76 TYR A O 1
ATOM 586 N N . TYR A 1 77 ? -0.501 -16.202 -8.439 1.00 97.19 77 TYR A N 1
ATOM 587 C CA . TYR A 1 77 ? 0.031 -17.318 -7.665 1.00 97.19 77 TYR A CA 1
ATOM 588 C C . TYR A 1 77 ? -0.073 -17.092 -6.162 1.00 97.19 77 TYR A C 1
ATOM 590 O O . TYR A 1 77 ? -0.487 -18.007 -5.456 1.00 97.19 77 TYR A O 1
ATOM 598 N N . ALA A 1 78 ? 0.289 -15.913 -5.658 1.00 96.31 78 ALA A N 1
ATOM 599 C CA . ALA A 1 78 ? 0.293 -15.654 -4.223 1.00 96.31 78 ALA A CA 1
ATOM 600 C C . ALA A 1 78 ? -1.117 -15.393 -3.684 1.00 96.31 78 ALA A C 1
ATOM 602 O O . ALA A 1 78 ? -1.483 -15.995 -2.675 1.00 96.31 78 ALA A O 1
ATOM 603 N N . HIS A 1 79 ? -1.909 -14.547 -4.350 1.00 91.94 79 HIS A N 1
ATOM 604 C CA . HIS A 1 79 ? -3.205 -14.105 -3.828 1.00 91.94 79 HIS A CA 1
ATOM 605 C C . HIS A 1 79 ? -4.364 -14.988 -4.303 1.00 91.94 79 HIS A C 1
ATOM 607 O O . HIS A 1 79 ? -5.092 -15.507 -3.459 1.00 91.94 79 HIS A O 1
ATOM 613 N N . ASP A 1 80 ? -4.501 -15.244 -5.610 1.00 94.00 80 ASP A N 1
ATOM 614 C CA . ASP A 1 80 ? -5.645 -16.025 -6.116 1.00 94.00 80 ASP A CA 1
ATOM 615 C C . ASP A 1 80 ? -5.532 -17.515 -5.751 1.00 94.00 80 ASP A C 1
ATOM 617 O O . ASP A 1 80 ? -6.522 -18.160 -5.399 1.00 94.00 80 ASP A O 1
ATOM 621 N N . LEU A 1 81 ? -4.322 -18.082 -5.838 1.00 95.56 81 LEU A N 1
ATOM 622 C CA . LEU A 1 81 ? -4.083 -19.509 -5.591 1.00 95.56 81 LEU A CA 1
ATOM 623 C C . LEU A 1 81 ? -3.538 -19.831 -4.194 1.00 95.56 81 LEU A C 1
ATOM 625 O O . LEU A 1 81 ? -3.458 -21.013 -3.849 1.00 95.56 81 LEU A O 1
ATOM 629 N N . GLY A 1 82 ? -3.143 -18.831 -3.400 1.00 96.31 82 GLY A N 1
ATOM 630 C CA . GLY A 1 82 ? -2.539 -19.054 -2.081 1.00 96.31 82 GLY A CA 1
ATOM 631 C C . GLY A 1 82 ? -1.191 -19.787 -2.140 1.00 96.31 82 GLY A C 1
ATOM 632 O O . GLY A 1 82 ? -0.870 -20.576 -1.252 1.00 96.31 82 GLY A O 1
ATOM 633 N N . GLN A 1 83 ? -0.412 -19.582 -3.207 1.00 97.62 83 GLN A N 1
ATOM 634 C CA . GLN A 1 83 ? 0.880 -20.228 -3.478 1.00 97.62 83 GLN A CA 1
ATOM 635 C C . GLN A 1 83 ? 2.034 -19.204 -3.513 1.00 97.62 83 GLN A C 1
ATOM 637 O O . GLN A 1 83 ? 2.714 -19.072 -4.539 1.00 97.62 83 GLN A O 1
ATOM 642 N N . PRO A 1 84 ? 2.324 -18.499 -2.402 1.00 97.50 84 PRO A N 1
ATOM 643 C CA . PRO A 1 84 ? 3.356 -17.458 -2.369 1.00 97.50 84 PRO A CA 1
ATOM 644 C C . PRO A 1 84 ? 4.755 -17.991 -2.713 1.00 97.50 84 PRO A C 1
ATOM 646 O O . PRO A 1 84 ? 5.521 -17.333 -3.413 1.00 97.50 84 PRO A O 1
ATOM 649 N N . ALA A 1 85 ? 5.076 -19.232 -2.325 1.00 97.75 85 ALA A N 1
ATOM 650 C CA . ALA A 1 85 ? 6.350 -19.861 -2.679 1.00 97.75 85 ALA A CA 1
ATOM 651 C C . ALA A 1 85 ? 6.533 -20.008 -4.199 1.00 97.75 85 ALA A C 1
ATOM 653 O O . ALA A 1 85 ? 7.627 -19.777 -4.711 1.00 97.75 85 ALA A O 1
ATOM 654 N N . ARG A 1 86 ? 5.457 -20.338 -4.926 1.00 96.81 86 ARG A N 1
ATOM 655 C CA . ARG A 1 86 ? 5.496 -20.472 -6.385 1.00 96.81 86 ARG A CA 1
ATOM 656 C C . ARG A 1 86 ? 5.641 -19.117 -7.070 1.00 96.81 86 ARG A C 1
ATOM 658 O O . ARG A 1 86 ? 6.433 -19.005 -7.999 1.00 96.81 86 ARG A O 1
ATOM 665 N N . ALA A 1 87 ? 4.920 -18.100 -6.594 1.00 97.25 87 ALA A N 1
ATOM 666 C CA . ALA A 1 87 ? 5.098 -16.729 -7.069 1.00 97.25 87 ALA A CA 1
ATOM 667 C C . ALA A 1 87 ? 6.566 -16.293 -6.934 1.00 97.25 87 ALA A C 1
ATOM 669 O O . ALA A 1 87 ? 7.166 -15.822 -7.899 1.00 97.25 87 ALA A O 1
ATOM 670 N N . TYR A 1 88 ? 7.170 -16.540 -5.767 1.00 97.38 88 TYR A N 1
ATOM 671 C CA . TYR A 1 88 ? 8.572 -16.217 -5.516 1.00 97.38 88 TYR A CA 1
ATOM 672 C C . TYR A 1 88 ? 9.539 -16.945 -6.449 1.00 97.38 88 TYR A C 1
ATOM 674 O O . TYR A 1 88 ? 10.414 -16.313 -7.031 1.00 97.38 88 TYR A O 1
ATOM 682 N N . GLU A 1 89 ? 9.375 -18.255 -6.630 1.00 96.25 89 GLU A N 1
ATOM 683 C CA . GLU A 1 89 ? 10.250 -19.061 -7.493 1.00 96.25 89 GLU A CA 1
ATOM 684 C C . GLU A 1 89 ? 10.223 -18.636 -8.964 1.00 96.25 89 GLU A C 1
ATOM 686 O O . GLU A 1 89 ? 11.222 -18.798 -9.663 1.00 96.25 89 GLU A O 1
ATOM 691 N N . ILE A 1 90 ? 9.098 -18.090 -9.431 1.00 95.06 90 ILE A N 1
ATOM 692 C CA . ILE A 1 90 ? 8.949 -17.618 -10.809 1.00 95.06 90 ILE A CA 1
ATOM 693 C C . ILE A 1 90 ? 9.508 -16.200 -10.972 1.00 95.06 90 ILE A C 1
ATOM 695 O O . ILE A 1 90 ? 10.197 -15.924 -11.954 1.00 95.06 90 ILE A O 1
ATOM 699 N N . VAL A 1 91 ? 9.216 -15.302 -10.028 1.00 96.88 91 VAL A N 1
ATOM 700 C CA . VAL A 1 91 ? 9.491 -13.866 -10.186 1.00 96.88 91 VAL A CA 1
ATOM 701 C C . VAL A 1 91 ? 10.889 -13.468 -9.714 1.00 96.88 91 VAL A C 1
ATOM 703 O O . VAL A 1 91 ? 11.517 -12.629 -10.355 1.00 96.88 91 VAL A O 1
ATOM 706 N N . GLU A 1 92 ? 11.426 -14.070 -8.648 1.00 96.69 92 GLU A N 1
ATOM 707 C CA . GLU A 1 92 ? 12.748 -13.696 -8.115 1.00 96.69 92 GLU A CA 1
ATOM 708 C C . GLU A 1 92 ? 13.871 -13.743 -9.171 1.00 96.69 92 GLU A C 1
ATOM 710 O O . GLU A 1 92 ? 14.595 -12.748 -9.290 1.00 96.69 92 GLU A O 1
ATOM 715 N N . PRO A 1 93 ? 13.973 -14.781 -10.033 1.00 95.19 93 PRO A N 1
ATOM 716 C CA . PRO A 1 93 ? 15.035 -14.844 -11.036 1.00 95.19 93 PRO A CA 1
ATOM 717 C C . PRO A 1 93 ? 15.012 -13.674 -12.027 1.00 95.19 93 PRO A C 1
ATOM 719 O O . PRO A 1 93 ? 16.049 -13.329 -12.605 1.00 95.19 93 PRO A O 1
ATOM 722 N N . MET A 1 94 ? 13.848 -13.043 -12.229 1.00 94.94 94 MET A N 1
ATOM 723 C CA . MET A 1 94 ? 13.713 -11.884 -13.109 1.00 94.94 94 MET A CA 1
ATOM 724 C C . MET A 1 94 ? 14.461 -10.662 -12.585 1.00 94.94 94 MET A C 1
ATOM 726 O O . MET A 1 94 ? 15.004 -9.907 -13.390 1.00 94.94 94 MET A O 1
ATOM 730 N N . LEU A 1 95 ? 14.538 -10.476 -11.264 1.00 95.75 95 LEU A N 1
ATOM 731 C CA . LEU A 1 95 ? 15.166 -9.301 -10.653 1.00 95.75 95 LEU A CA 1
ATOM 732 C C . LEU A 1 95 ? 16.626 -9.145 -11.094 1.00 95.75 95 LEU A C 1
ATOM 734 O O . LEU A 1 95 ? 17.086 -8.037 -11.356 1.00 95.75 95 LEU A O 1
ATOM 738 N N . SER A 1 96 ? 17.344 -10.260 -11.251 1.00 93.94 96 SER A N 1
ATOM 739 C CA . SER A 1 96 ? 18.734 -10.268 -11.730 1.00 93.94 96 SER A CA 1
ATOM 740 C C . SER A 1 96 ? 18.888 -9.912 -13.215 1.00 93.94 96 SER A C 1
ATOM 742 O O . SER A 1 96 ? 19.977 -9.534 -13.649 1.00 93.94 96 SER A O 1
ATOM 744 N N . ARG A 1 97 ? 17.808 -10.035 -13.993 1.00 94.44 97 ARG A N 1
ATOM 745 C CA . ARG A 1 97 ? 17.793 -9.855 -15.447 1.00 94.44 97 ARG A CA 1
ATOM 746 C C . ARG A 1 97 ? 17.276 -8.496 -15.883 1.00 94.44 97 ARG A C 1
ATOM 748 O O . ARG A 1 97 ? 17.620 -8.095 -16.977 1.00 94.44 97 ARG A O 1
ATOM 755 N N . MET A 1 98 ? 16.469 -7.823 -15.068 1.00 94.81 98 MET A N 1
ATOM 756 C CA . MET A 1 98 ? 15.946 -6.487 -15.364 1.00 94.81 98 MET A CA 1
ATOM 757 C C . MET A 1 98 ? 17.052 -5.445 -15.264 1.00 94.81 98 MET A C 1
ATOM 759 O O . MET A 1 98 ? 17.648 -5.317 -14.207 1.00 94.81 98 MET A O 1
ATOM 763 N N . THR A 1 99 ? 17.309 -4.653 -16.293 1.00 93.88 99 THR A N 1
ATOM 764 C CA . THR A 1 99 ? 18.371 -3.630 -16.309 1.00 93.88 99 THR A CA 1
ATOM 765 C C . THR A 1 99 ? 17.948 -2.277 -15.747 1.00 93.88 99 THR A C 1
ATOM 767 O O . THR A 1 99 ? 18.805 -1.561 -15.235 1.00 93.88 99 THR A O 1
ATOM 770 N N . ASP A 1 100 ? 16.657 -1.946 -15.800 1.00 94.12 100 ASP A N 1
ATOM 771 C CA . ASP A 1 100 ? 16.087 -0.722 -15.230 1.00 94.12 100 ASP A CA 1
ATOM 772 C C . ASP A 1 100 ? 16.012 -0.790 -13.689 1.00 94.12 100 ASP A C 1
ATOM 774 O O . ASP A 1 100 ? 15.267 -1.624 -13.163 1.00 94.12 100 ASP A O 1
ATOM 778 N N . PRO A 1 101 ? 16.753 0.053 -12.940 1.00 95.69 101 PRO A N 1
ATOM 779 C CA . PRO A 1 101 ? 16.754 -0.004 -11.480 1.00 95.69 101 PRO A CA 1
ATOM 780 C C . PRO A 1 101 ? 15.415 0.341 -10.832 1.00 95.69 101 PRO A C 1
ATOM 782 O O . PRO A 1 101 ? 15.069 -0.300 -9.844 1.00 95.69 101 PRO A O 1
ATOM 785 N N . GLU A 1 102 ? 14.649 1.292 -11.378 1.00 94.75 102 GLU A N 1
ATOM 786 C CA . GLU A 1 102 ? 13.337 1.672 -10.825 1.00 94.75 102 GLU A CA 1
ATOM 787 C C . GLU A 1 102 ? 12.333 0.528 -10.989 1.00 94.75 102 GLU A C 1
ATOM 789 O O . GLU A 1 102 ? 11.730 0.082 -10.012 1.00 94.75 102 GLU A O 1
ATOM 794 N N . GLY A 1 103 ? 12.218 -0.039 -12.196 1.00 94.81 103 GLY A N 1
ATOM 795 C CA . GLY A 1 103 ? 11.391 -1.221 -12.432 1.00 94.81 103 GLY A CA 1
ATOM 796 C C . GLY A 1 103 ? 11.807 -2.420 -11.573 1.00 94.81 103 GLY A C 1
ATOM 797 O O . GLY A 1 103 ? 10.949 -3.158 -11.085 1.00 94.81 103 GLY A O 1
ATOM 798 N N . ARG A 1 104 ? 13.115 -2.608 -11.346 1.00 96.44 104 ARG A N 1
ATOM 799 C CA . ARG A 1 104 ? 13.639 -3.679 -10.488 1.00 96.44 104 ARG A CA 1
ATOM 800 C C . ARG A 1 104 ? 13.305 -3.449 -9.010 1.00 96.44 104 ARG A C 1
ATOM 802 O O . ARG A 1 104 ? 12.910 -4.400 -8.342 1.00 96.44 104 ARG A O 1
ATOM 809 N N . LEU A 1 105 ? 13.436 -2.217 -8.507 1.00 97.75 105 LEU A N 1
ATOM 810 C CA . LEU A 1 105 ? 13.028 -1.842 -7.149 1.00 97.75 105 LEU A CA 1
ATOM 811 C C . LEU A 1 105 ? 11.529 -2.061 -6.950 1.00 97.75 105 LEU A C 1
ATOM 813 O O . LEU A 1 105 ? 11.141 -2.686 -5.968 1.00 97.75 105 LEU A O 1
ATOM 817 N N . TYR A 1 106 ? 10.707 -1.600 -7.893 1.00 96.75 106 TYR A N 1
ATOM 818 C CA . TYR A 1 106 ? 9.261 -1.795 -7.853 1.00 96.75 106 TYR A CA 1
ATOM 819 C C . TYR A 1 106 ? 8.893 -3.281 -7.753 1.00 96.75 106 TYR A C 1
ATOM 821 O O . TYR A 1 106 ? 8.171 -3.681 -6.840 1.00 96.75 106 TYR A O 1
ATOM 829 N N . LEU A 1 107 ? 9.454 -4.126 -8.625 1.00 97.69 107 LEU A N 1
ATOM 830 C CA . LEU A 1 107 ? 9.171 -5.560 -8.585 1.00 97.69 107 LEU A CA 1
ATOM 831 C C . LEU A 1 107 ? 9.680 -6.222 -7.296 1.00 97.69 107 LEU A C 1
ATOM 833 O O . LEU A 1 107 ? 8.989 -7.068 -6.732 1.00 97.69 107 LEU A O 1
ATOM 837 N N . ALA A 1 108 ? 10.864 -5.840 -6.806 1.00 98.25 108 ALA A N 1
ATOM 838 C CA . ALA A 1 108 ? 11.395 -6.352 -5.544 1.00 98.25 108 ALA A CA 1
ATOM 839 C C . ALA A 1 108 ? 10.502 -5.967 -4.352 1.00 98.25 108 ALA A C 1
ATOM 841 O O . ALA A 1 108 ? 10.250 -6.795 -3.479 1.00 98.25 108 ALA A O 1
ATOM 842 N N . ALA A 1 109 ? 9.985 -4.739 -4.333 1.00 98.12 109 ALA A N 1
ATOM 843 C CA . ALA A 1 109 ? 9.088 -4.244 -3.296 1.00 98.12 109 ALA A CA 1
ATOM 844 C C . ALA A 1 109 ? 7.734 -4.976 -3.285 1.00 98.12 109 ALA A C 1
ATOM 846 O O . ALA A 1 109 ? 7.238 -5.315 -2.211 1.00 98.12 109 ALA A O 1
ATOM 847 N N . GLU A 1 110 ? 7.169 -5.290 -4.455 1.00 97.75 110 GLU A N 1
ATOM 848 C CA . GLU A 1 110 ? 5.962 -6.125 -4.561 1.00 97.75 110 GLU A CA 1
ATOM 849 C C . GLU A 1 110 ? 6.229 -7.589 -4.184 1.00 97.75 110 GLU A C 1
ATOM 851 O O . GLU A 1 110 ? 5.376 -8.259 -3.600 1.00 97.75 110 GLU A O 1
ATOM 856 N N . LEU A 1 111 ? 7.432 -8.095 -4.470 1.00 98.06 111 LEU A N 1
ATOM 857 C CA . LEU A 1 111 ? 7.802 -9.472 -4.161 1.00 98.06 111 LEU A CA 1
ATOM 858 C C . LEU A 1 111 ? 8.146 -9.693 -2.679 1.00 98.06 111 LEU A C 1
ATOM 860 O O . LEU A 1 111 ? 7.962 -10.797 -2.170 1.00 98.06 111 LEU A O 1
ATOM 864 N N . ALA A 1 112 ? 8.640 -8.677 -1.970 1.00 98.19 112 ALA A N 1
ATOM 865 C CA . ALA A 1 112 ? 9.092 -8.805 -0.583 1.00 98.19 112 ALA A CA 1
ATOM 866 C C . ALA A 1 112 ? 8.012 -9.344 0.389 1.00 98.19 112 ALA A C 1
ATOM 868 O O . ALA A 1 112 ? 8.314 -10.294 1.118 1.00 98.19 112 ALA A O 1
ATOM 869 N N . PRO A 1 113 ? 6.755 -8.852 0.385 1.00 96.62 113 PRO A N 1
ATOM 870 C CA . PRO A 1 113 ? 5.672 -9.426 1.194 1.00 96.62 113 PRO A CA 1
ATOM 871 C C . PRO A 1 113 ? 5.398 -10.899 0.872 1.00 96.62 113 PRO A C 1
ATOM 873 O O . PRO A 1 113 ? 5.264 -11.725 1.768 1.00 96.62 113 PRO A O 1
ATOM 876 N N . VAL A 1 114 ? 5.402 -11.250 -0.413 1.00 97.44 114 VAL A N 1
ATOM 877 C CA . VAL A 1 114 ? 5.175 -12.623 -0.887 1.00 97.44 114 VAL A CA 1
ATOM 878 C C . VAL A 1 114 ? 6.313 -13.548 -0.460 1.00 97.44 114 VAL A C 1
ATOM 880 O O . VAL A 1 114 ? 6.086 -14.706 -0.108 1.00 97.44 114 VAL A O 1
ATOM 883 N N . ALA A 1 115 ? 7.549 -13.043 -0.469 1.00 97.56 115 ALA A N 1
ATOM 884 C CA . ALA A 1 115 ? 8.703 -13.757 0.054 1.00 97.56 115 ALA A CA 1
ATOM 885 C C . ALA A 1 115 ? 8.512 -14.071 1.544 1.00 97.56 115 ALA A C 1
ATOM 887 O O . ALA A 1 115 ? 8.703 -15.221 1.940 1.00 97.56 115 ALA A O 1
ATOM 888 N N . ALA A 1 116 ? 8.078 -13.086 2.338 1.00 96.94 116 ALA A N 1
ATOM 889 C CA . ALA A 1 116 ? 7.799 -13.259 3.762 1.00 96.94 116 ALA A CA 1
ATOM 890 C C . ALA A 1 116 ? 6.692 -14.301 4.011 1.00 96.94 116 ALA A C 1
ATOM 892 O O . ALA A 1 116 ? 6.889 -15.210 4.820 1.00 96.94 116 ALA A O 1
ATOM 893 N N . ASP A 1 117 ? 5.593 -14.252 3.252 1.00 95.94 117 ASP A N 1
ATOM 894 C CA . ASP A 1 117 ? 4.506 -15.244 3.315 1.00 95.94 117 ASP A CA 1
ATOM 895 C C . ASP A 1 117 ? 4.975 -16.660 2.939 1.00 95.94 117 ASP A C 1
ATOM 897 O O . ASP A 1 117 ? 4.472 -17.662 3.453 1.00 95.94 117 ASP A O 1
ATOM 901 N N . ALA A 1 118 ? 5.980 -16.766 2.067 1.00 96.75 118 ALA A N 1
ATOM 902 C CA . ALA A 1 118 ? 6.641 -18.022 1.720 1.00 96.75 118 ALA A CA 1
ATOM 903 C C . ALA A 1 118 ? 7.704 -18.472 2.747 1.00 96.75 118 ALA A C 1
ATOM 905 O O . ALA A 1 118 ? 8.400 -19.464 2.506 1.00 96.75 118 ALA A O 1
ATOM 906 N N . GLY A 1 119 ? 7.872 -17.757 3.865 1.00 96.31 119 GLY A N 1
ATOM 907 C CA . GLY A 1 119 ? 8.904 -18.025 4.871 1.00 96.31 119 GLY A CA 1
ATOM 908 C C . GLY A 1 119 ? 10.328 -17.707 4.399 1.00 96.31 119 GLY A C 1
ATOM 909 O O . GLY A 1 119 ? 11.292 -18.280 4.909 1.00 96.31 119 GLY A O 1
ATOM 910 N N . ARG A 1 120 ? 10.470 -16.832 3.400 1.00 96.12 120 ARG A N 1
ATOM 911 C CA . ARG A 1 120 ? 11.740 -16.339 2.852 1.00 96.12 120 ARG A CA 1
ATOM 912 C C . ARG A 1 120 ? 11.930 -14.866 3.226 1.00 96.12 120 ARG A C 1
ATOM 914 O O . ARG A 1 120 ? 11.012 -14.205 3.693 1.00 96.12 120 ARG A O 1
ATOM 921 N N . SER A 1 121 ? 13.135 -14.350 3.015 1.00 93.75 121 SER A N 1
ATOM 922 C CA . SER A 1 121 ? 13.425 -12.920 3.135 1.00 93.75 121 SER A CA 1
ATOM 923 C C . SER A 1 121 ? 13.946 -12.400 1.800 1.00 93.75 121 SER A C 1
ATOM 925 O O . SER A 1 121 ? 14.671 -13.112 1.101 1.00 93.75 121 SER A O 1
ATOM 927 N N . LEU A 1 122 ? 13.562 -11.175 1.449 1.00 97.00 122 LEU A N 1
ATOM 928 C CA . LEU A 1 122 ? 14.083 -10.443 0.303 1.00 97.00 122 LEU A CA 1
ATOM 929 C C . LEU A 1 122 ? 14.622 -9.103 0.805 1.00 97.00 122 LEU A C 1
ATOM 931 O O . LEU A 1 122 ? 13.857 -8.251 1.246 1.00 97.00 122 LEU A O 1
ATOM 935 N N . ASP A 1 123 ? 15.941 -8.941 0.748 1.00 96.56 123 ASP A N 1
ATOM 936 C CA . ASP A 1 123 ? 16.603 -7.697 1.134 1.00 96.56 123 ASP A CA 1
ATOM 937 C C . ASP A 1 123 ? 16.385 -6.627 0.056 1.00 96.56 123 ASP A C 1
ATOM 939 O O . ASP A 1 123 ? 16.777 -6.811 -1.100 1.00 96.56 123 ASP A O 1
ATOM 943 N N . LEU A 1 124 ? 15.756 -5.511 0.434 1.00 98.06 124 LEU A N 1
ATOM 944 C CA . LEU A 1 124 ? 15.494 -4.391 -0.470 1.00 98.06 124 LEU A CA 1
ATOM 945 C C . LEU A 1 124 ? 16.724 -3.492 -0.675 1.00 98.06 124 LEU A C 1
ATOM 947 O O . LEU A 1 124 ? 16.793 -2.791 -1.686 1.00 98.06 124 LEU A O 1
ATOM 951 N N . ALA A 1 125 ? 17.715 -3.522 0.223 1.00 98.06 125 ALA A N 1
ATOM 952 C CA . ALA A 1 125 ? 18.832 -2.576 0.216 1.00 98.06 125 ALA A CA 1
ATOM 953 C C . ALA A 1 125 ? 19.626 -2.532 -1.109 1.00 98.06 125 ALA A C 1
ATOM 955 O O . ALA A 1 125 ? 19.909 -1.427 -1.581 1.00 98.06 125 ALA A O 1
ATOM 956 N N . PRO A 1 126 ? 19.948 -3.661 -1.781 1.00 98.00 126 PRO A N 1
ATOM 957 C CA . PRO A 1 126 ? 20.658 -3.625 -3.061 1.00 98.00 126 PRO A CA 1
ATOM 958 C C . PRO A 1 126 ? 19.858 -2.948 -4.180 1.00 98.00 126 PRO A C 1
ATOM 960 O O . PRO A 1 126 ? 20.440 -2.310 -5.057 1.00 98.00 126 PRO A O 1
ATOM 963 N N . TYR A 1 127 ? 18.530 -3.082 -4.156 1.00 98.19 127 TYR A N 1
ATOM 964 C CA . TYR A 1 127 ? 17.640 -2.482 -5.150 1.00 98.19 127 TYR A CA 1
ATOM 965 C C . TYR A 1 127 ? 17.496 -0.981 -4.921 1.00 98.19 127 TYR A C 1
ATOM 967 O O . TYR A 1 127 ? 17.565 -0.207 -5.871 1.00 98.19 127 TYR A O 1
ATOM 975 N N . ILE A 1 128 ? 17.388 -0.569 -3.657 1.00 98.44 128 ILE A N 1
ATOM 976 C CA . ILE A 1 128 ? 17.339 0.844 -3.280 1.00 98.44 128 ILE A CA 1
ATOM 977 C C . ILE A 1 128 ? 18.645 1.547 -3.672 1.00 98.44 128 ILE A C 1
ATOM 979 O O . ILE A 1 128 ? 18.612 2.556 -4.375 1.00 98.44 128 ILE A O 1
ATOM 983 N N . ALA A 1 129 ? 19.794 0.959 -3.326 1.00 98.12 129 ALA A N 1
ATOM 984 C CA . ALA A 1 129 ? 21.107 1.508 -3.664 1.00 98.12 129 ALA A CA 1
ATOM 985 C C . ALA A 1 129 ? 21.317 1.657 -5.183 1.00 98.12 129 ALA A C 1
ATOM 987 O O . ALA A 1 129 ? 21.990 2.586 -5.634 1.00 98.12 129 ALA A O 1
ATOM 988 N N . ALA A 1 130 ? 20.739 0.758 -5.989 1.00 97.69 130 ALA A N 1
ATOM 989 C CA . ALA A 1 130 ? 20.816 0.839 -7.445 1.00 97.69 130 ALA A CA 1
ATOM 990 C C . ALA A 1 130 ? 20.054 2.049 -8.013 1.00 97.69 130 ALA A C 1
ATOM 992 O O . ALA A 1 130 ? 20.531 2.657 -8.973 1.00 97.69 130 ALA A O 1
ATOM 993 N N . VAL A 1 131 ? 18.911 2.418 -7.424 1.00 97.94 131 VAL A N 1
ATOM 994 C CA . VAL A 1 131 ? 18.163 3.625 -7.812 1.00 97.94 131 VAL A CA 1
ATOM 995 C C . VAL A 1 131 ? 18.862 4.882 -7.292 1.00 97.94 131 VAL A C 1
ATOM 997 O O . VAL A 1 131 ? 19.068 5.826 -8.051 1.00 97.94 131 VAL A O 1
ATOM 1000 N N . GLU A 1 132 ? 19.329 4.879 -6.041 1.00 97.38 132 GLU A N 1
ATOM 1001 C CA . GLU A 1 132 ? 20.067 6.009 -5.449 1.00 97.38 132 GLU A CA 1
ATOM 1002 C C . GLU A 1 132 ? 21.351 6.354 -6.224 1.00 97.38 132 GLU A C 1
ATOM 1004 O O . GLU A 1 132 ? 21.750 7.518 -6.303 1.00 97.38 132 GLU A O 1
ATOM 1009 N N . ALA A 1 133 ? 21.982 5.362 -6.862 1.00 97.50 133 ALA A N 1
ATOM 1010 C CA . ALA A 1 133 ? 23.132 5.576 -7.737 1.00 97.50 133 ALA A CA 1
ATOM 1011 C C . ALA A 1 133 ? 22.804 6.401 -9.001 1.00 97.50 133 ALA A C 1
ATOM 1013 O O . ALA A 1 133 ? 23.717 6.963 -9.610 1.00 97.50 133 ALA A O 1
ATOM 1014 N N . GLN A 1 134 ? 21.531 6.485 -9.404 1.00 95.88 134 GLN A N 1
ATOM 1015 C CA . GLN A 1 134 ? 21.075 7.295 -10.540 1.00 95.88 134 GLN A CA 1
ATOM 1016 C C . GLN A 1 134 ? 20.683 8.723 -10.137 1.00 95.88 134 GLN A C 1
ATOM 1018 O O . GLN A 1 134 ? 20.633 9.612 -10.989 1.00 95.88 134 GLN A O 1
ATOM 1023 N N . GLY A 1 135 ? 20.435 8.962 -8.849 1.00 94.06 135 GLY A N 1
ATOM 1024 C CA . GLY A 1 135 ? 20.051 10.261 -8.314 1.00 94.06 135 GLY A CA 1
ATOM 1025 C C . GLY A 1 135 ? 19.173 10.146 -7.066 1.00 94.06 135 GLY A C 1
ATOM 1026 O O . GLY A 1 135 ? 18.958 9.054 -6.545 1.00 94.06 135 GLY A O 1
ATOM 1027 N N . PRO A 1 136 ? 18.653 11.278 -6.560 1.00 93.81 136 PRO A N 1
ATOM 1028 C CA . PRO A 1 136 ? 17.727 11.271 -5.434 1.00 93.81 136 PRO A CA 1
ATOM 1029 C C . PRO A 1 136 ? 16.451 10.489 -5.766 1.00 93.81 136 PRO A C 1
ATOM 1031 O O . PRO A 1 136 ? 15.855 10.724 -6.817 1.00 93.81 136 PRO A O 1
ATOM 1034 N N . LEU A 1 137 ? 15.995 9.648 -4.836 1.00 97.00 137 LEU A N 1
ATOM 1035 C CA . LEU A 1 137 ? 14.750 8.889 -4.975 1.00 97.00 137 LEU A CA 1
ATOM 1036 C C . LEU A 1 137 ? 13.551 9.813 -5.224 1.00 97.00 137 LEU A C 1
ATOM 1038 O O . LEU A 1 137 ? 13.396 10.846 -4.560 1.00 97.00 137 LEU A O 1
ATOM 1042 N N . SER A 1 138 ? 12.696 9.419 -6.170 1.00 96.94 138 SER A N 1
ATOM 1043 C CA . SER A 1 138 ? 11.397 10.056 -6.391 1.00 96.94 138 SER A CA 1
ATOM 1044 C C . SER A 1 138 ? 10.459 9.779 -5.211 1.00 96.94 138 SER A C 1
ATOM 1046 O O . SER A 1 138 ? 10.685 8.850 -4.435 1.00 96.94 138 SER A O 1
ATOM 1048 N N . PHE A 1 139 ? 9.383 10.559 -5.060 1.00 97.44 139 PHE A N 1
ATOM 1049 C CA . PHE A 1 139 ? 8.386 10.232 -4.033 1.00 97.44 139 PHE A CA 1
ATOM 1050 C C . PHE A 1 139 ? 7.770 8.840 -4.242 1.00 97.44 139 PHE A C 1
ATOM 1052 O O . PHE A 1 139 ? 7.552 8.131 -3.268 1.00 97.44 139 PHE A O 1
ATOM 1059 N N . ASP A 1 140 ? 7.542 8.433 -5.491 1.00 96.50 140 ASP A N 1
ATOM 1060 C C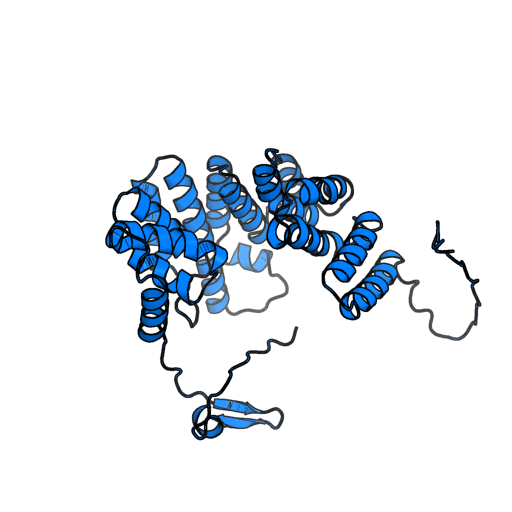A . ASP A 1 140 ? 6.919 7.147 -5.815 1.00 96.50 140 ASP A CA 1
ATOM 1061 C C . ASP A 1 140 ? 7.841 5.977 -5.414 1.00 96.50 140 ASP A C 1
ATOM 1063 O O . ASP A 1 140 ? 7.382 4.967 -4.874 1.00 96.50 140 ASP A O 1
ATOM 1067 N N . SER A 1 141 ? 9.161 6.138 -5.578 1.00 97.88 141 SER A N 1
ATOM 1068 C CA . SER A 1 141 ? 10.160 5.170 -5.104 1.00 97.88 141 SER A CA 1
ATOM 1069 C C . SER A 1 141 ? 10.194 5.121 -3.569 1.00 97.88 141 SER A C 1
ATOM 1071 O O . SER A 1 141 ? 10.229 4.038 -2.989 1.00 97.88 141 SER A O 1
ATOM 1073 N N . LEU A 1 142 ? 10.123 6.276 -2.891 1.00 98.44 142 LEU A N 1
ATOM 1074 C CA . LEU A 1 142 ? 10.045 6.343 -1.423 1.00 98.44 142 LEU A CA 1
ATOM 1075 C C . LEU A 1 142 ? 8.778 5.653 -0.893 1.00 98.44 142 LEU A C 1
ATOM 1077 O O . LEU A 1 142 ? 8.859 4.878 0.059 1.00 98.44 142 LEU A O 1
ATOM 1081 N N . GLU A 1 143 ? 7.628 5.890 -1.533 1.00 98.00 143 GLU A N 1
ATOM 1082 C CA . GLU A 1 143 ? 6.350 5.249 -1.208 1.00 98.00 143 GLU A CA 1
ATOM 1083 C C . GLU A 1 143 ? 6.409 3.735 -1.379 1.00 98.00 143 GLU A C 1
ATOM 1085 O O . GLU A 1 143 ? 6.020 2.997 -0.473 1.00 98.00 143 GLU A O 1
ATOM 1090 N N . THR A 1 144 ? 6.975 3.280 -2.494 1.00 97.75 144 THR A N 1
ATOM 1091 C CA . THR A 1 144 ? 7.203 1.861 -2.780 1.00 97.75 144 THR A CA 1
ATOM 1092 C C . THR A 1 144 ? 8.020 1.192 -1.668 1.00 97.75 144 THR A C 1
ATOM 1094 O O . THR A 1 144 ? 7.625 0.145 -1.150 1.00 97.75 144 THR A O 1
ATOM 1097 N N . ILE A 1 145 ? 9.122 1.821 -1.240 1.00 98.56 145 ILE A N 1
ATOM 1098 C CA . ILE A 1 145 ? 9.998 1.291 -0.186 1.00 98.56 145 ILE A CA 1
ATOM 1099 C C . ILE A 1 145 ? 9.274 1.246 1.163 1.00 98.56 145 ILE A C 1
ATOM 1101 O O . ILE A 1 145 ? 9.236 0.190 1.796 1.00 98.56 145 ILE A O 1
ATOM 1105 N N . MET A 1 146 ? 8.683 2.362 1.611 1.00 98.00 146 MET A N 1
ATOM 1106 C CA . MET A 1 146 ? 8.038 2.413 2.931 1.00 98.00 146 MET A CA 1
ATOM 1107 C C . MET A 1 146 ? 6.819 1.484 3.017 1.00 98.00 146 MET A C 1
ATOM 1109 O O . MET A 1 146 ? 6.607 0.847 4.051 1.00 98.00 146 MET A O 1
ATOM 1113 N N . ALA A 1 147 ? 6.058 1.335 1.928 1.00 97.44 147 ALA A N 1
ATOM 1114 C CA . ALA A 1 147 ? 4.923 0.421 1.871 1.00 97.44 147 ALA A CA 1
ATOM 1115 C C . ALA A 1 147 ? 5.360 -1.047 1.958 1.00 97.44 147 ALA A C 1
ATOM 1117 O O . ALA A 1 147 ? 4.798 -1.803 2.756 1.00 97.44 147 ALA A O 1
ATOM 1118 N N . ALA A 1 148 ? 6.372 -1.452 1.184 1.00 98.00 148 ALA A N 1
ATOM 1119 C CA . ALA A 1 148 ? 6.906 -2.811 1.232 1.00 98.00 148 ALA A CA 1
ATOM 1120 C C . ALA A 1 148 ? 7.516 -3.132 2.602 1.00 98.00 148 ALA A C 1
ATOM 1122 O O . ALA A 1 148 ? 7.185 -4.162 3.191 1.00 98.00 148 ALA A O 1
ATOM 1123 N N . ALA A 1 149 ? 8.317 -2.214 3.153 1.00 98.31 149 ALA A N 1
ATOM 1124 C CA . ALA A 1 149 ? 8.905 -2.332 4.484 1.00 98.31 149 ALA A CA 1
ATOM 1125 C C . ALA A 1 149 ? 7.832 -2.518 5.572 1.00 98.31 149 ALA A C 1
ATOM 1127 O O . ALA A 1 149 ? 7.937 -3.421 6.402 1.00 98.31 149 ALA A O 1
ATOM 1128 N N . CYS A 1 150 ? 6.742 -1.740 5.529 1.00 97.06 150 CYS A N 1
ATOM 1129 C CA . CYS A 1 150 ? 5.618 -1.915 6.450 1.00 97.06 150 CYS A CA 1
ATOM 1130 C C . CYS A 1 150 ? 4.920 -3.272 6.313 1.00 97.06 150 CYS A C 1
ATOM 1132 O O . CYS A 1 150 ? 4.512 -3.838 7.326 1.00 97.06 150 CYS A O 1
ATOM 1134 N N . LYS A 1 151 ? 4.766 -3.796 5.092 1.00 95.44 151 LYS A N 1
ATOM 1135 C CA . LYS A 1 151 ? 4.138 -5.106 4.862 1.00 95.44 151 LYS A CA 1
ATOM 1136 C C . LYS A 1 151 ? 4.983 -6.258 5.422 1.00 95.44 151 LYS A C 1
ATOM 1138 O O . LYS A 1 151 ? 4.413 -7.204 5.952 1.00 95.44 151 LYS A O 1
ATOM 1143 N N . VAL A 1 152 ? 6.315 -6.170 5.348 1.00 97.00 152 VAL A N 1
ATOM 1144 C CA . VAL A 1 152 ? 7.227 -7.203 5.891 1.00 97.00 152 VAL A CA 1
ATOM 1145 C C . VAL A 1 152 ? 7.619 -6.982 7.356 1.00 97.00 1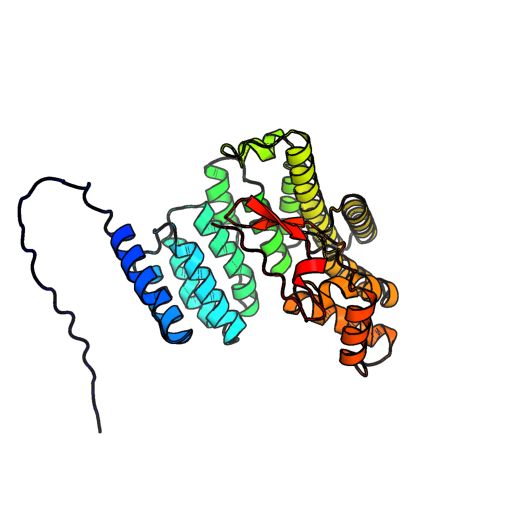52 VAL A C 1
ATOM 1147 O O . VAL A 1 152 ? 8.300 -7.818 7.945 1.00 97.00 152 VAL A O 1
ATOM 1150 N N . GLY A 1 153 ? 7.193 -5.870 7.959 1.00 96.94 153 GLY A N 1
ATOM 1151 C CA . GLY A 1 153 ? 7.500 -5.531 9.348 1.00 96.94 153 GLY A CA 1
ATOM 1152 C C . GLY A 1 153 ? 8.914 -4.990 9.585 1.00 96.94 153 GLY A C 1
ATOM 1153 O O . GLY A 1 153 ? 9.389 -5.017 10.720 1.00 96.94 153 GLY A O 1
ATOM 1154 N N . ASP A 1 154 ? 9.583 -4.476 8.550 1.00 98.00 154 ASP A N 1
ATOM 1155 C CA . ASP A 1 154 ? 10.845 -3.741 8.689 1.00 98.00 154 ASP A CA 1
ATOM 1156 C C . ASP A 1 154 ? 10.556 -2.282 9.079 1.00 98.00 154 ASP A C 1
ATOM 1158 O O . ASP A 1 154 ? 10.572 -1.354 8.266 1.00 98.00 154 ASP A O 1
ATOM 1162 N N . TRP A 1 155 ? 10.197 -2.087 10.350 1.00 98.31 155 TRP A N 1
ATOM 1163 C CA . TRP A 1 155 ? 9.789 -0.783 10.876 1.00 98.31 155 TRP A CA 1
ATOM 1164 C C . TRP A 1 155 ? 10.887 0.287 10.825 1.00 98.31 155 TRP A C 1
ATOM 1166 O O . TRP A 1 155 ? 10.547 1.427 10.498 1.00 98.31 155 TRP A O 1
ATOM 1176 N N . PRO A 1 156 ? 12.174 -0.018 11.099 1.00 98.50 156 PRO A N 1
ATOM 1177 C CA . PRO A 1 156 ? 13.248 0.950 10.906 1.00 98.50 156 PRO A CA 1
ATOM 1178 C C . PRO A 1 156 ? 13.330 1.442 9.459 1.00 98.50 156 PRO A C 1
ATOM 1180 O O . PRO A 1 156 ? 13.328 2.653 9.237 1.00 98.50 156 PRO A O 1
ATOM 1183 N N . LEU A 1 157 ? 13.316 0.529 8.478 1.00 98.25 157 LEU A N 1
ATOM 1184 C CA . LEU A 1 157 ? 13.353 0.895 7.062 1.00 98.25 157 LEU A CA 1
ATOM 1185 C C . LEU A 1 157 ? 12.126 1.730 6.674 1.00 98.25 157 LEU A C 1
ATOM 1187 O O . LEU A 1 157 ? 12.265 2.801 6.083 1.00 98.25 157 LEU A O 1
ATOM 1191 N N . ALA A 1 158 ? 10.928 1.288 7.068 1.00 98.50 158 ALA A N 1
ATOM 1192 C CA . ALA A 1 158 ? 9.693 2.023 6.815 1.00 98.50 158 ALA A CA 1
ATOM 1193 C C . ALA A 1 158 ? 9.740 3.447 7.391 1.00 98.50 158 ALA A C 1
ATOM 1195 O O . ALA A 1 158 ? 9.378 4.399 6.704 1.00 98.50 158 ALA A O 1
ATOM 1196 N N . GLY A 1 159 ? 10.218 3.602 8.630 1.00 98.56 159 GLY A N 1
ATOM 1197 C CA . GLY A 1 159 ? 10.341 4.895 9.299 1.00 98.56 159 GLY A CA 1
ATOM 1198 C C . GLY A 1 159 ? 11.332 5.831 8.606 1.00 98.56 159 GLY A C 1
ATOM 1199 O O . GLY A 1 159 ? 10.987 6.981 8.338 1.00 98.56 159 GLY A O 1
ATOM 1200 N N . THR A 1 160 ? 12.526 5.336 8.258 1.00 98.56 160 THR A N 1
ATOM 1201 C CA . THR A 1 160 ? 13.551 6.119 7.547 1.00 98.56 160 THR A CA 1
ATOM 1202 C C . THR A 1 160 ? 13.039 6.637 6.205 1.00 98.56 160 THR A C 1
ATOM 1204 O O . THR A 1 160 ? 13.173 7.824 5.903 1.00 98.56 160 THR A O 1
ATOM 1207 N N . TYR A 1 161 ? 12.416 5.774 5.401 1.00 98.56 161 TYR A N 1
ATOM 1208 C CA . TYR A 1 161 ? 11.938 6.175 4.079 1.00 98.56 161 TYR A CA 1
ATOM 1209 C C . TYR A 1 161 ? 10.649 7.006 4.139 1.00 98.56 161 TYR A C 1
ATOM 1211 O O . TYR A 1 161 ? 10.458 7.880 3.293 1.00 98.56 161 TYR A O 1
ATOM 1219 N N . ALA A 1 162 ? 9.820 6.841 5.174 1.00 98.69 162 ALA A N 1
ATOM 1220 C CA . ALA A 1 162 ? 8.694 7.733 5.430 1.00 98.69 162 ALA A CA 1
ATOM 1221 C C . ALA A 1 162 ? 9.144 9.146 5.848 1.00 98.69 162 ALA A C 1
ATOM 1223 O O . ALA A 1 162 ? 8.577 10.129 5.379 1.00 98.69 162 ALA A O 1
ATOM 1224 N N . GLU A 1 163 ? 10.196 9.283 6.662 1.00 98.56 163 GLU A N 1
ATOM 1225 C CA . GLU A 1 163 ? 10.789 10.591 6.987 1.00 98.56 163 GLU A CA 1
ATOM 1226 C C . GLU A 1 163 ? 11.381 11.269 5.739 1.00 98.56 163 GLU A C 1
ATOM 1228 O O . GLU A 1 163 ? 11.147 12.456 5.496 1.00 98.56 163 GLU A O 1
ATOM 1233 N N . ALA A 1 164 ? 12.074 10.508 4.886 1.00 98.44 164 ALA A N 1
ATOM 1234 C CA . ALA A 1 164 ? 12.563 11.012 3.604 1.00 98.44 164 ALA A CA 1
ATOM 1235 C C . ALA A 1 164 ? 11.413 11.451 2.672 1.00 98.44 164 ALA A C 1
ATOM 1237 O O . ALA A 1 164 ? 11.511 12.491 2.013 1.00 98.44 164 ALA A O 1
ATOM 1238 N N . ALA A 1 165 ? 10.304 10.702 2.640 1.00 98.50 165 ALA A N 1
ATOM 1239 C CA . ALA A 1 165 ? 9.102 11.053 1.880 1.00 98.50 165 ALA A CA 1
ATOM 1240 C C . ALA A 1 165 ? 8.443 12.339 2.404 1.00 98.50 165 ALA A C 1
ATOM 1242 O O . ALA A 1 165 ? 8.011 13.184 1.613 1.00 98.50 165 ALA A O 1
ATOM 1243 N N . GLU A 1 166 ? 8.411 12.528 3.726 1.00 97.88 166 GLU A N 1
ATOM 1244 C CA . GLU A 1 166 ? 7.926 13.756 4.357 1.00 97.88 166 GLU A CA 1
ATOM 1245 C C . GLU A 1 166 ? 8.798 14.951 3.947 1.00 97.88 166 GLU A C 1
ATOM 1247 O O . GLU A 1 166 ? 8.278 15.945 3.441 1.00 97.88 166 GLU A O 1
ATOM 1252 N N . ALA A 1 167 ? 10.125 14.834 4.067 1.00 98.00 167 ALA A N 1
ATOM 1253 C CA . ALA A 1 167 ? 11.066 15.891 3.693 1.00 98.00 167 ALA A CA 1
ATOM 1254 C C . ALA A 1 167 ? 10.996 16.261 2.199 1.00 98.00 167 ALA A C 1
ATOM 1256 O O . ALA A 1 167 ? 11.188 17.421 1.833 1.00 98.00 167 ALA A O 1
ATOM 1257 N N . ARG A 1 168 ? 10.688 15.289 1.329 1.00 97.25 168 ARG A N 1
ATOM 1258 C CA . ARG A 1 168 ? 10.499 15.492 -0.117 1.00 97.25 168 ARG A CA 1
ATOM 1259 C C . ARG A 1 168 ? 9.096 15.998 -0.479 1.00 97.25 168 ARG A C 1
ATOM 1261 O O . ARG A 1 168 ? 8.831 16.308 -1.640 1.00 97.25 168 ARG A O 1
ATOM 1268 N N . SER A 1 169 ? 8.173 16.111 0.472 1.00 97.25 169 SER A N 1
ATOM 1269 C CA . SER A 1 169 ? 6.829 16.638 0.221 1.00 97.25 169 SER A CA 1
ATOM 1270 C C . SER A 1 169 ? 6.861 18.168 0.089 1.00 97.25 169 SER A C 1
ATOM 1272 O O . SER A 1 169 ? 6.331 18.888 0.930 1.00 97.25 169 SER A O 1
ATOM 1274 N N . THR A 1 170 ? 7.483 18.671 -0.986 1.00 97.31 170 THR A N 1
ATOM 1275 C CA . THR A 1 170 ? 7.568 20.100 -1.333 1.00 97.31 170 THR A CA 1
ATOM 1276 C C . THR A 1 170 ? 7.114 20.365 -2.775 1.00 97.31 170 THR A C 1
ATOM 1278 O O . THR A 1 170 ? 7.160 19.456 -3.615 1.00 97.31 170 THR A O 1
ATOM 1281 N N . PRO A 1 171 ? 6.684 21.600 -3.108 1.00 97.50 171 PRO A N 1
ATOM 1282 C CA . PRO A 1 171 ? 6.302 21.960 -4.475 1.00 97.50 171 PRO A CA 1
ATOM 1283 C C . PRO A 1 171 ? 7.416 21.736 -5.504 1.00 97.50 171 PRO A C 1
ATOM 1285 O O . PRO A 1 171 ? 7.149 21.296 -6.622 1.00 97.50 171 PRO A O 1
ATOM 1288 N N . GLU A 1 172 ? 8.667 22.017 -5.140 1.00 96.88 172 GLU A N 1
ATOM 1289 C CA . GLU A 1 172 ? 9.833 21.882 -6.018 1.00 96.88 172 GLU A CA 1
ATOM 1290 C C . GLU A 1 172 ? 10.086 20.416 -6.358 1.00 96.88 172 GLU A C 1
ATOM 1292 O O . GLU A 1 172 ? 10.231 20.069 -7.530 1.00 96.88 172 GLU A O 1
ATOM 1297 N N . ALA A 1 173 ? 10.078 19.546 -5.346 1.00 96.94 173 ALA A N 1
ATOM 1298 C CA . ALA A 1 173 ? 10.251 18.116 -5.545 1.00 96.94 173 ALA A CA 1
ATOM 1299 C C . ALA A 1 173 ? 9.076 17.505 -6.322 1.00 96.94 173 ALA A C 1
ATOM 1301 O O . ALA A 1 173 ? 9.288 16.672 -7.200 1.00 96.94 173 ALA A O 1
ATOM 1302 N N . TRP A 1 174 ? 7.842 17.961 -6.073 1.00 96.81 174 TRP A N 1
ATOM 1303 C CA . TRP A 1 174 ? 6.683 17.515 -6.848 1.00 96.81 174 TRP A CA 1
ATOM 1304 C C . TRP A 1 174 ? 6.826 17.836 -8.338 1.00 96.81 174 TRP A C 1
ATOM 1306 O O . TRP A 1 174 ? 6.595 16.963 -9.177 1.00 96.81 174 TRP A O 1
ATOM 1316 N N . ARG A 1 175 ? 7.248 19.062 -8.674 1.00 95.88 175 ARG A N 1
ATOM 1317 C CA . ARG A 1 175 ? 7.479 19.476 -10.066 1.00 95.88 175 ARG A CA 1
ATOM 1318 C C . ARG A 1 175 ? 8.652 18.743 -10.705 1.00 95.88 175 ARG A C 1
ATOM 1320 O O . ARG A 1 175 ? 8.562 18.397 -11.878 1.00 95.88 175 ARG A O 1
ATOM 1327 N N . ALA A 1 176 ? 9.714 18.482 -9.944 1.00 95.06 176 ALA A N 1
ATOM 1328 C CA . ALA A 1 176 ? 10.852 17.698 -10.414 1.00 95.06 176 ALA A CA 1
ATOM 1329 C C . ALA A 1 176 ? 10.441 16.266 -10.793 1.00 95.06 176 ALA A C 1
ATOM 1331 O O . ALA A 1 176 ? 10.866 15.771 -11.833 1.00 95.06 176 ALA A O 1
ATOM 1332 N N . ASP A 1 177 ? 9.563 15.641 -10.002 1.00 94.44 177 ASP A N 1
ATOM 1333 C CA . ASP A 1 177 ? 9.025 14.308 -10.296 1.00 94.44 177 ASP A CA 1
ATOM 1334 C C . ASP A 1 177 ? 7.987 14.333 -11.447 1.00 94.44 177 ASP A C 1
ATOM 1336 O O . ASP A 1 177 ? 7.740 13.318 -12.092 1.00 94.44 177 ASP A O 1
ATOM 1340 N N . ASN A 1 178 ? 7.365 15.487 -11.731 1.00 93.94 178 ASN A N 1
ATOM 1341 C CA . ASN A 1 178 ? 6.270 15.631 -12.703 1.00 93.94 178 ASN A CA 1
ATOM 1342 C C . ASN A 1 178 ? 6.539 16.713 -13.773 1.00 93.94 178 ASN A C 1
ATOM 1344 O O . ASN A 1 178 ? 5.690 17.582 -13.992 1.00 93.94 178 ASN A O 1
ATOM 1348 N N . PRO A 1 179 ? 7.660 16.661 -14.517 1.00 93.44 179 PRO A N 1
ATOM 1349 C CA . PRO A 1 179 ? 8.101 17.767 -15.376 1.00 93.44 179 PRO A CA 1
ATOM 1350 C C . PRO A 1 179 ? 7.174 18.052 -16.567 1.00 93.44 179 PRO A C 1
ATOM 1352 O O . PRO A 1 179 ? 7.262 19.110 -17.180 1.00 93.44 179 PRO A O 1
ATOM 1355 N N . LYS A 1 180 ? 6.295 17.106 -16.920 1.00 93.81 180 LYS A N 1
ATOM 1356 C CA . LYS A 1 180 ? 5.345 17.229 -18.039 1.00 93.81 180 LYS A CA 1
ATOM 1357 C C . LYS A 1 180 ? 3.968 17.753 -17.622 1.00 93.81 180 LYS A C 1
ATOM 1359 O O . LYS A 1 180 ? 3.107 17.906 -18.481 1.00 93.81 180 LYS A O 1
ATOM 1364 N N . ARG A 1 181 ? 3.717 17.943 -16.322 1.00 89.75 181 ARG A N 1
ATOM 1365 C CA . ARG A 1 181 ? 2.406 18.365 -15.815 1.00 89.75 181 ARG A CA 1
ATOM 1366 C C . ARG A 1 181 ? 2.404 19.862 -15.544 1.00 89.75 181 ARG A C 1
ATOM 1368 O O . ARG A 1 181 ? 3.086 20.336 -14.641 1.00 89.75 181 ARG A O 1
ATOM 1375 N N . GLU A 1 182 ? 1.582 20.581 -16.293 1.00 90.88 182 GLU A N 1
ATOM 1376 C CA . GLU A 1 182 ? 1.321 22.000 -16.070 1.00 90.88 182 GLU A CA 1
ATOM 1377 C C . GLU A 1 182 ? 0.114 22.136 -15.138 1.00 90.88 182 GLU A C 1
ATOM 1379 O O . GLU A 1 182 ? -1.030 22.044 -15.573 1.00 90.88 182 GLU A O 1
ATOM 1384 N N . LEU A 1 183 ? 0.380 22.284 -13.838 1.00 92.56 183 LEU A N 1
ATOM 1385 C CA . LEU A 1 183 ? -0.635 22.514 -12.808 1.00 92.56 183 LEU A CA 1
ATOM 1386 C C . LEU A 1 183 ? -0.433 23.883 -12.156 1.00 92.56 183 LEU A C 1
ATOM 1388 O O . LEU A 1 183 ? 0.695 24.376 -12.053 1.00 92.56 183 LEU A O 1
ATOM 1392 N N . SER A 1 184 ? -1.525 24.465 -11.671 1.00 95.12 184 SER A N 1
ATOM 1393 C CA . SER A 1 184 ? -1.499 25.671 -10.841 1.00 95.12 184 SER A CA 1
ATOM 1394 C C . SER A 1 184 ? -0.797 25.434 -9.496 1.00 95.12 184 SER A C 1
ATOM 1396 O O . SER A 1 184 ? -0.670 24.300 -9.030 1.00 95.12 184 SER A O 1
ATOM 1398 N N . ASP A 1 185 ? -0.358 26.508 -8.832 1.00 95.88 185 ASP A N 1
ATOM 1399 C CA . ASP A 1 185 ? 0.262 26.422 -7.499 1.00 95.88 185 ASP A CA 1
ATOM 1400 C C . ASP A 1 185 ? -0.669 25.783 -6.456 1.00 95.88 185 ASP A C 1
ATOM 1402 O O . ASP A 1 185 ? -0.213 25.015 -5.610 1.00 95.88 185 ASP A O 1
ATOM 1406 N N . GLU A 1 186 ? -1.974 26.051 -6.538 1.00 94.69 186 GLU A N 1
ATOM 1407 C CA . GLU A 1 186 ? -2.988 25.480 -5.645 1.00 94.69 186 GLU A CA 1
ATOM 1408 C C . GLU A 1 186 ? -3.141 23.963 -5.841 1.00 94.69 186 GLU A C 1
ATOM 1410 O O . GLU A 1 186 ? -3.182 23.187 -4.878 1.00 94.69 186 GLU A O 1
ATOM 1415 N N . GLU A 1 187 ? -3.155 23.509 -7.096 1.00 94.19 187 GLU A N 1
ATOM 1416 C CA . GLU A 1 187 ? -3.177 22.083 -7.411 1.00 94.19 187 GLU A CA 1
ATOM 1417 C C . GLU A 1 187 ? -1.895 21.396 -6.937 1.00 94.19 187 GLU A C 1
ATOM 1419 O O . GLU A 1 187 ? -1.969 20.325 -6.332 1.00 94.19 187 GLU A O 1
ATOM 1424 N N . VAL A 1 188 ? -0.726 22.012 -7.147 1.00 95.62 188 VAL A N 1
ATOM 1425 C CA . VAL A 1 188 ? 0.553 21.488 -6.641 1.00 95.62 188 VAL A CA 1
ATOM 1426 C C . VAL A 1 188 ? 0.538 21.406 -5.115 1.00 95.62 188 VAL A C 1
ATOM 1428 O O . VAL A 1 188 ? 0.892 20.358 -4.573 1.00 95.62 188 VAL A O 1
ATOM 1431 N N . ALA A 1 189 ? 0.065 22.440 -4.413 1.00 95.06 189 ALA A N 1
ATOM 1432 C CA . ALA A 1 189 ? -0.060 22.431 -2.955 1.00 95.06 189 ALA A CA 1
ATOM 1433 C C . ALA A 1 189 ? -0.946 21.273 -2.467 1.00 95.06 189 ALA A C 1
ATOM 1435 O O . ALA A 1 189 ? -0.572 20.551 -1.544 1.00 95.06 189 ALA A O 1
ATOM 1436 N N . THR A 1 190 ? -2.063 21.010 -3.152 1.00 92.56 190 THR A N 1
ATOM 1437 C CA . THR A 1 190 ? -2.935 19.864 -2.851 1.00 92.56 190 THR A CA 1
ATOM 1438 C C . THR A 1 190 ? -2.210 18.526 -3.029 1.00 92.56 190 THR A C 1
ATOM 1440 O O . THR A 1 190 ? -2.375 17.611 -2.221 1.00 92.56 190 THR A O 1
ATOM 1443 N N . ARG A 1 191 ? -1.393 18.373 -4.079 1.00 93.94 191 ARG A N 1
ATOM 1444 C CA . ARG A 1 191 ? -0.623 17.137 -4.309 1.00 93.94 191 ARG A CA 1
ATOM 1445 C C . ARG A 1 191 ? 0.484 16.947 -3.276 1.00 93.94 191 ARG A C 1
ATOM 1447 O O . ARG A 1 191 ? 0.669 15.833 -2.793 1.00 93.94 191 ARG A O 1
ATOM 1454 N N . VAL A 1 192 ? 1.177 18.021 -2.918 1.00 95.69 192 VAL A N 1
ATOM 1455 C CA . VAL A 1 192 ? 2.198 18.035 -1.865 1.00 95.69 192 VAL A CA 1
ATOM 1456 C C . VAL A 1 192 ? 1.597 17.649 -0.517 1.00 95.69 192 VAL A C 1
ATOM 1458 O O . VAL A 1 192 ? 2.149 16.803 0.183 1.00 95.69 192 VAL A O 1
ATOM 1461 N N . GLN A 1 193 ? 0.422 18.185 -0.193 1.00 95.06 193 GLN A N 1
ATOM 1462 C CA . GLN A 1 193 ? -0.287 17.846 1.034 1.00 95.06 193 GLN A CA 1
ATOM 1463 C C . GLN A 1 193 ? -0.623 16.347 1.105 1.00 95.06 193 GLN A C 1
ATOM 1465 O O . GLN A 1 193 ? -0.392 15.706 2.127 1.00 95.06 193 GLN A O 1
ATOM 1470 N N . ARG A 1 194 ? -1.086 15.748 -0.002 1.00 94.38 194 ARG A N 1
ATOM 1471 C CA . ARG A 1 194 ? -1.347 14.295 -0.076 1.00 94.38 194 ARG A CA 1
ATOM 1472 C C . ARG A 1 194 ? -0.083 13.457 0.123 1.00 94.38 194 ARG A C 1
ATOM 1474 O O . ARG A 1 194 ? -0.133 12.446 0.823 1.00 94.38 194 ARG A O 1
ATOM 1481 N N . ARG A 1 195 ? 1.045 13.882 -0.459 1.00 96.25 195 ARG A N 1
ATOM 1482 C CA . ARG A 1 195 ? 2.353 13.241 -0.249 1.00 96.25 195 ARG A CA 1
ATOM 1483 C C . ARG A 1 195 ? 2.742 13.254 1.230 1.00 96.25 195 ARG A C 1
ATOM 1485 O O . ARG A 1 195 ? 3.062 12.208 1.789 1.00 96.25 195 ARG A O 1
ATOM 1492 N N . ARG A 1 196 ? 2.585 14.406 1.887 1.00 96.56 196 ARG A N 1
ATOM 1493 C CA . ARG A 1 196 ? 2.873 14.566 3.316 1.00 96.56 196 ARG A CA 1
ATOM 1494 C C . ARG A 1 196 ? 1.998 13.672 4.194 1.00 96.56 196 ARG A C 1
ATOM 1496 O O . ARG A 1 196 ? 2.524 12.978 5.054 1.00 96.56 196 ARG A O 1
ATOM 1503 N N . VAL A 1 197 ? 0.685 13.641 3.961 1.00 96.94 197 VAL A N 1
ATOM 1504 C CA . VAL A 1 197 ? -0.251 12.771 4.704 1.00 96.94 197 VAL A CA 1
ATOM 1505 C C . VAL A 1 197 ? 0.134 11.298 4.565 1.00 96.94 197 VAL A C 1
ATOM 1507 O O . VAL A 1 197 ? 0.104 10.554 5.544 1.00 96.94 197 VAL A O 1
ATOM 1510 N N . THR A 1 198 ? 0.540 10.884 3.364 1.00 97.38 198 THR A N 1
ATOM 1511 C CA . THR A 1 198 ? 1.003 9.516 3.098 1.00 97.38 198 THR A CA 1
ATOM 1512 C C . THR A 1 198 ? 2.269 9.204 3.899 1.00 97.38 198 THR A C 1
ATOM 1514 O O . THR A 1 198 ? 2.299 8.216 4.629 1.00 97.38 198 THR A O 1
ATOM 1517 N N . ALA A 1 199 ? 3.270 10.085 3.853 1.00 98.19 199 ALA A N 1
ATOM 1518 C CA . ALA A 1 199 ? 4.504 9.944 4.623 1.00 98.19 199 ALA A CA 1
ATOM 1519 C C . ALA A 1 199 ? 4.253 9.884 6.144 1.00 98.19 199 ALA A C 1
ATOM 1521 O O . ALA A 1 199 ? 4.718 8.962 6.812 1.00 98.19 199 ALA A O 1
ATOM 1522 N N . LEU A 1 200 ? 3.448 10.807 6.684 1.00 98.31 200 LEU A N 1
ATOM 1523 C CA . LEU A 1 200 ? 3.074 10.829 8.104 1.00 98.31 200 LEU A CA 1
ATOM 1524 C C . LEU A 1 200 ? 2.370 9.536 8.527 1.00 98.31 200 LEU A C 1
ATOM 1526 O O . LEU A 1 200 ? 2.667 8.998 9.589 1.00 98.31 200 LEU A O 1
ATOM 1530 N N . THR A 1 201 ? 1.482 9.005 7.683 1.00 98.25 201 THR A N 1
ATOM 1531 C CA . THR A 1 201 ? 0.752 7.756 7.943 1.00 98.25 201 THR A CA 1
ATOM 1532 C C . THR A 1 201 ? 1.698 6.564 8.103 1.00 98.25 201 THR A C 1
ATOM 1534 O O . THR A 1 201 ? 1.591 5.814 9.076 1.00 98.25 201 THR A O 1
ATOM 1537 N N . TYR A 1 202 ? 2.640 6.385 7.171 1.00 98.56 202 TYR A N 1
ATOM 1538 C CA . TYR A 1 202 ? 3.616 5.294 7.245 1.00 98.56 202 TYR A CA 1
ATOM 1539 C C . TYR A 1 202 ? 4.599 5.482 8.404 1.00 98.56 202 TYR A C 1
ATOM 1541 O O . TYR A 1 202 ? 4.891 4.523 9.119 1.00 98.56 202 TYR A O 1
ATOM 1549 N N . ARG A 1 203 ? 5.047 6.718 8.656 1.00 98.50 203 ARG A N 1
ATOM 1550 C CA . ARG A 1 203 ? 5.926 7.040 9.787 1.00 98.50 203 ARG A CA 1
ATOM 1551 C C . ARG A 1 203 ? 5.250 6.756 11.128 1.00 98.50 203 ARG A C 1
ATOM 1553 O O . ARG A 1 203 ? 5.849 6.104 11.977 1.00 98.50 203 ARG A O 1
ATOM 1560 N N . ALA A 1 204 ? 3.999 7.180 11.303 1.00 98.56 204 ALA A N 1
ATOM 1561 C CA . ALA A 1 204 ? 3.203 6.898 12.495 1.00 98.56 204 ALA A CA 1
ATOM 1562 C C . ALA A 1 204 ? 3.092 5.389 12.746 1.00 98.56 204 ALA A C 1
ATOM 1564 O O . ALA A 1 204 ? 3.351 4.914 13.851 1.00 98.56 204 ALA A O 1
ATOM 1565 N N . TRP A 1 205 ? 2.784 4.612 11.705 1.00 98.50 205 TRP A N 1
ATOM 1566 C CA . TRP A 1 205 ? 2.683 3.162 11.827 1.00 98.50 205 TRP A CA 1
ATOM 1567 C C . TRP A 1 205 ? 4.021 2.495 12.166 1.00 98.50 205 TRP A C 1
ATOM 1569 O O . TRP A 1 205 ? 4.072 1.623 13.038 1.00 98.50 205 TRP A O 1
ATOM 1579 N N . ALA A 1 206 ? 5.115 2.934 11.544 1.00 98.69 206 ALA A N 1
ATOM 1580 C CA . ALA A 1 206 ? 6.455 2.456 11.861 1.00 98.69 206 ALA A CA 1
ATOM 1581 C C . ALA A 1 206 ? 6.850 2.761 13.317 1.00 98.69 206 ALA A C 1
ATOM 1583 O O . ALA A 1 206 ? 7.357 1.876 14.004 1.00 98.69 206 ALA A O 1
ATOM 1584 N N . LEU A 1 207 ? 6.585 3.976 13.808 1.00 98.75 207 LEU A N 1
ATOM 1585 C CA . LEU A 1 207 ? 6.852 4.377 15.196 1.00 98.75 207 LEU A CA 1
ATOM 1586 C C . LEU A 1 207 ? 6.016 3.570 16.194 1.00 98.75 207 LEU A C 1
ATOM 1588 O O . LEU A 1 207 ? 6.536 3.108 17.210 1.00 98.75 207 LEU A O 1
ATOM 1592 N N . TYR A 1 208 ? 4.735 3.345 15.887 1.00 98.69 208 TYR A N 1
ATOM 1593 C CA . TYR A 1 208 ? 3.845 2.561 16.741 1.00 98.69 208 TYR A CA 1
ATOM 1594 C C . TYR A 1 208 ? 4.399 1.148 16.956 1.00 98.69 208 TYR A C 1
ATOM 1596 O O . TYR A 1 208 ? 4.528 0.684 18.087 1.00 98.69 208 TYR A O 1
ATOM 1604 N N . ASN A 1 209 ? 4.805 0.478 15.873 1.00 98.50 209 ASN A N 1
ATOM 1605 C CA . ASN A 1 209 ? 5.359 -0.876 15.948 1.00 98.50 209 ASN A CA 1
ATOM 1606 C C . ASN A 1 209 ? 6.788 -0.927 16.530 1.00 98.50 209 ASN A C 1
ATOM 1608 O O . ASN A 1 209 ? 7.262 -2.006 16.882 1.00 98.50 209 ASN A O 1
ATOM 1612 N N . GLN A 1 210 ? 7.451 0.220 16.695 1.00 98.38 210 GLN A N 1
ATOM 1613 C CA . GLN A 1 210 ? 8.706 0.364 17.444 1.00 98.38 210 GLN A CA 1
ATOM 1614 C C . GLN A 1 210 ? 8.485 0.693 18.933 1.00 98.38 210 GLN A C 1
ATOM 1616 O O . GLN A 1 210 ? 9.447 0.865 19.680 1.00 98.38 210 GLN A O 1
ATOM 1621 N N . GLY A 1 211 ? 7.229 0.763 19.391 1.00 98.19 211 GLY A N 1
ATOM 1622 C CA . GLY A 1 211 ? 6.876 1.060 20.782 1.00 98.19 211 GLY A CA 1
ATOM 1623 C C . GLY A 1 211 ? 6.836 2.554 21.120 1.00 98.19 211 GLY A C 1
ATOM 1624 O O . GLY A 1 211 ? 6.673 2.914 22.285 1.00 98.19 211 GLY A O 1
ATOM 1625 N N . GLN A 1 212 ? 6.947 3.439 20.127 1.00 98.44 212 GLN A N 1
ATOM 1626 C CA . GLN A 1 212 ? 6.830 4.891 20.295 1.00 98.44 212 GLN A CA 1
ATOM 1627 C C . GLN A 1 212 ? 5.362 5.337 20.182 1.00 98.44 212 GLN A C 1
ATOM 1629 O O . GLN A 1 212 ? 5.016 6.204 19.381 1.00 98.44 212 GLN A O 1
ATOM 1634 N N . THR A 1 213 ? 4.479 4.738 20.990 1.00 98.12 213 THR A N 1
ATOM 1635 C CA . THR A 1 213 ? 3.016 4.890 20.883 1.00 98.12 213 THR A CA 1
ATOM 1636 C C . THR A 1 213 ? 2.545 6.345 20.909 1.00 98.12 213 THR A C 1
ATOM 1638 O O . THR A 1 213 ? 1.771 6.749 20.046 1.00 98.12 213 THR A O 1
ATOM 1641 N N . ALA A 1 214 ? 3.010 7.154 21.866 1.00 98.06 214 ALA A N 1
ATOM 1642 C CA . ALA A 1 214 ? 2.549 8.540 22.004 1.00 98.06 214 ALA A CA 1
ATOM 1643 C C . ALA A 1 214 ? 2.916 9.408 20.786 1.00 98.06 214 ALA A C 1
ATOM 1645 O O . ALA A 1 214 ? 2.105 10.205 20.324 1.00 98.06 214 ALA A O 1
ATOM 1646 N N . GLU A 1 215 ? 4.124 9.226 20.250 1.00 98.31 215 GLU A N 1
ATOM 1647 C CA . GLU A 1 215 ? 4.587 9.931 19.053 1.00 98.31 215 GLU A CA 1
ATOM 1648 C C . GLU A 1 215 ? 3.806 9.476 17.815 1.00 98.31 215 GLU A C 1
ATOM 1650 O O . GLU A 1 215 ? 3.349 10.302 17.028 1.00 98.31 215 GLU A O 1
ATOM 1655 N N . ALA A 1 216 ? 3.577 8.168 17.682 1.00 98.56 216 ALA A N 1
ATOM 1656 C CA . ALA A 1 216 ? 2.788 7.607 16.595 1.00 98.56 216 ALA A CA 1
ATOM 1657 C C . ALA A 1 216 ? 1.351 8.144 16.563 1.00 98.56 216 ALA A C 1
ATOM 1659 O O . ALA A 1 216 ? 0.874 8.549 15.505 1.00 98.56 216 ALA A O 1
ATOM 1660 N N . LEU A 1 217 ? 0.667 8.182 17.712 1.00 98.12 217 LEU A N 1
ATOM 1661 C CA . LEU A 1 217 ? -0.699 8.707 17.801 1.00 98.12 217 LEU A CA 1
ATOM 1662 C C . LEU A 1 217 ? -0.758 10.197 17.441 1.00 98.12 217 LEU A C 1
ATOM 1664 O O . LEU A 1 217 ? -1.643 10.595 16.689 1.00 98.12 217 LEU A O 1
ATOM 1668 N N . ALA A 1 218 ? 0.222 10.995 17.875 1.00 98.31 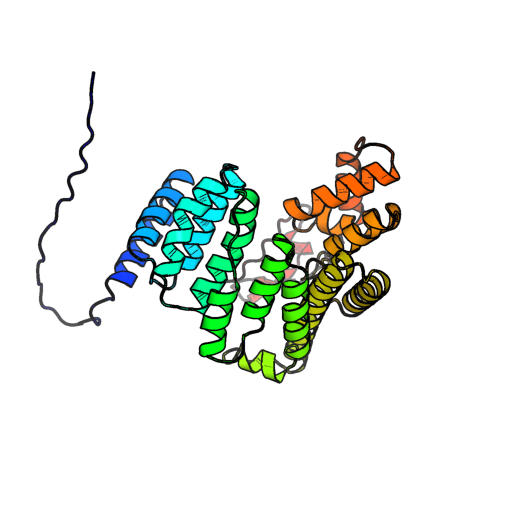218 ALA A N 1
ATOM 1669 C CA . ALA A 1 218 ? 0.312 12.403 17.487 1.00 98.31 218 ALA A CA 1
ATOM 1670 C C . ALA A 1 218 ? 0.506 12.583 15.968 1.00 98.31 218 ALA A C 1
ATOM 1672 O O . ALA A 1 218 ? -0.097 13.472 15.367 1.00 98.31 218 ALA A O 1
ATOM 1673 N N . LEU A 1 219 ? 1.306 11.727 15.321 1.00 98.25 219 LEU A N 1
ATOM 1674 C CA . LEU A 1 219 ? 1.466 11.766 13.864 1.00 98.25 219 LEU A CA 1
ATOM 1675 C C . LEU A 1 219 ? 0.207 11.309 13.117 1.00 98.25 219 LEU A C 1
ATOM 1677 O O . LEU A 1 219 ? -0.099 11.869 12.065 1.00 98.25 219 LEU A O 1
ATOM 1681 N N . PHE A 1 220 ? -0.542 10.334 13.641 1.00 97.94 220 PHE A N 1
ATOM 1682 C CA . PHE A 1 220 ? -1.838 9.964 13.069 1.00 97.94 220 PHE A CA 1
ATOM 1683 C C . PHE A 1 220 ? -2.849 11.112 13.155 1.00 97.94 220 PHE A C 1
ATOM 1685 O O . PHE A 1 220 ? -3.505 11.418 12.159 1.00 97.94 220 PHE A O 1
ATOM 1692 N N . GLU A 1 221 ? -2.933 11.786 14.304 1.00 97.31 221 GLU A N 1
ATOM 1693 C CA . GLU A 1 221 ? -3.766 12.982 14.477 1.00 97.31 221 GLU A CA 1
ATOM 1694 C C . GLU A 1 221 ? -3.368 14.090 13.500 1.00 97.31 221 GLU A C 1
ATOM 1696 O O . GLU A 1 221 ? -4.227 14.689 12.848 1.00 97.31 221 GLU A O 1
ATOM 1701 N N . GLN A 1 222 ? -2.064 14.330 13.345 1.00 97.06 222 GLN A N 1
ATOM 1702 C CA . GLN A 1 222 ? -1.559 15.302 12.386 1.00 97.06 222 GLN A CA 1
ATOM 1703 C C . GLN A 1 222 ? -1.947 14.925 10.953 1.00 97.06 222 GLN A C 1
ATOM 1705 O O . GLN A 1 222 ? -2.469 15.771 10.236 1.00 97.06 222 GLN A O 1
ATOM 1710 N N . ALA A 1 223 ? -1.740 13.670 10.542 1.00 96.56 223 ALA A N 1
ATOM 1711 C CA . ALA A 1 223 ? -2.111 13.189 9.212 1.00 96.56 223 ALA A CA 1
ATOM 1712 C C . ALA A 1 223 ? -3.620 13.327 8.942 1.00 96.56 223 ALA A C 1
ATOM 1714 O O . ALA A 1 223 ? -4.013 13.641 7.821 1.00 96.56 223 ALA A O 1
ATOM 1715 N N . ASP A 1 224 ? -4.461 13.123 9.957 1.00 95.06 224 ASP A N 1
ATOM 171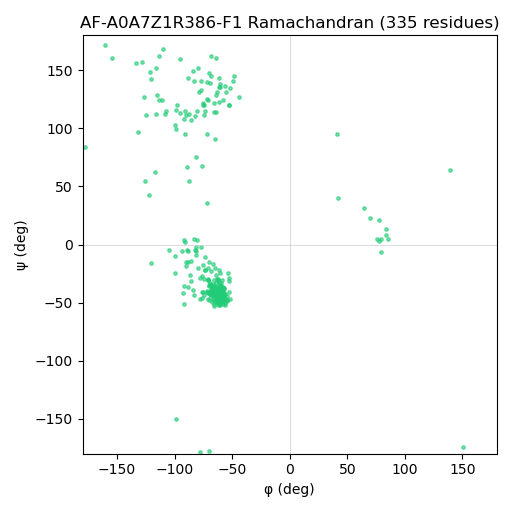6 C CA . ASP A 1 224 ? -5.916 13.262 9.864 1.00 95.06 224 ASP A CA 1
ATOM 1717 C C . ASP A 1 224 ? -6.387 14.707 9.750 1.00 95.06 224 ASP A C 1
ATOM 1719 O O . ASP A 1 224 ? -7.281 14.992 8.956 1.00 95.06 224 ASP A O 1
ATOM 1723 N N . HIS A 1 225 ? -5.777 15.622 10.502 1.00 94.06 225 HIS A N 1
ATOM 1724 C CA . HIS A 1 225 ? -6.029 17.056 10.358 1.00 94.06 225 HIS A CA 1
ATOM 1725 C C . HIS A 1 225 ? -5.705 17.537 8.934 1.00 94.06 225 HIS A C 1
ATOM 1727 O O . HIS A 1 225 ? -6.414 18.352 8.346 1.00 94.06 225 HIS A O 1
ATOM 1733 N N . ASP A 1 226 ? -4.639 16.978 8.376 1.00 91.81 226 ASP A N 1
ATOM 1734 C CA . ASP A 1 226 ? -4.033 17.364 7.113 1.00 91.81 226 ASP A CA 1
ATOM 1735 C C . ASP A 1 226 ? -4.627 16.642 5.890 1.00 91.81 226 ASP A C 1
ATOM 1737 O O . ASP A 1 226 ? -4.250 16.950 4.751 1.00 91.81 226 ASP A O 1
ATOM 1741 N N . ARG A 1 227 ? -5.528 15.669 6.097 1.00 88.88 227 ARG A N 1
ATOM 1742 C CA . ARG A 1 227 ? -6.026 14.801 5.025 1.00 88.88 227 ARG A CA 1
ATOM 1743 C C . ARG A 1 227 ? -6.963 15.530 4.070 1.00 88.88 227 ARG A C 1
ATOM 1745 O O . ARG A 1 227 ? -7.885 16.241 4.462 1.00 88.88 227 ARG A O 1
ATOM 1752 N N . ALA A 1 228 ? -6.802 15.223 2.788 1.00 82.56 228 ALA A N 1
ATOM 1753 C CA . ALA A 1 228 ? -7.831 15.450 1.788 1.00 82.56 228 ALA A CA 1
ATOM 1754 C C . ALA A 1 228 ? -8.576 14.133 1.564 1.00 82.56 228 ALA A C 1
ATOM 1756 O O . ALA A 1 228 ? -7.967 13.137 1.171 1.00 82.56 228 ALA A O 1
ATOM 1757 N N . ASN A 1 229 ? -9.882 14.135 1.809 1.00 82.62 229 ASN A N 1
ATOM 1758 C CA . ASN A 1 229 ? -10.709 12.967 1.550 1.00 82.62 229 ASN A CA 1
ATOM 1759 C C . ASN A 1 229 ? -11.152 12.920 0.085 1.00 82.62 229 ASN A C 1
ATOM 1761 O O . ASN A 1 229 ? -11.374 13.959 -0.544 1.00 82.62 229 ASN A O 1
ATOM 1765 N N . ASP A 1 230 ? -11.328 11.711 -0.439 1.00 79.50 230 ASP A N 1
ATOM 1766 C CA . ASP A 1 230 ? -12.048 11.511 -1.689 1.00 79.50 230 ASP A CA 1
ATOM 1767 C C . ASP A 1 230 ? -13.559 11.776 -1.524 1.00 79.50 230 ASP A C 1
ATOM 1769 O O . ASP A 1 230 ? -14.059 12.148 -0.455 1.00 79.50 230 ASP A O 1
ATOM 1773 N N . TYR A 1 231 ? -14.313 11.575 -2.605 1.00 75.31 231 TYR A N 1
ATOM 1774 C CA . TYR A 1 231 ? -15.763 11.758 -2.602 1.00 75.31 231 TYR A CA 1
ATOM 1775 C C . TYR A 1 231 ? -16.483 10.883 -1.555 1.00 75.31 231 TYR A C 1
ATOM 1777 O O . TYR A 1 231 ? -17.443 11.326 -0.911 1.00 75.31 231 TYR A O 1
ATOM 1785 N N . LEU A 1 232 ? -15.991 9.658 -1.349 1.00 79.81 232 LEU A N 1
ATOM 1786 C CA . LEU A 1 232 ? -16.518 8.686 -0.393 1.00 79.81 232 LEU A CA 1
ATOM 1787 C C . LEU A 1 232 ? -16.027 8.948 1.036 1.00 79.81 232 LEU A C 1
ATOM 1789 O O . LEU A 1 232 ? -16.485 8.293 1.974 1.00 79.81 232 LEU A O 1
ATOM 1793 N N . GLY A 1 233 ? -15.175 9.954 1.234 1.00 80.62 233 GLY A N 1
ATOM 1794 C CA . GLY A 1 233 ? -14.615 10.333 2.522 1.00 80.62 233 GLY A CA 1
ATOM 1795 C C . GLY A 1 233 ? -13.392 9.509 2.929 1.00 80.62 233 GLY A C 1
ATOM 1796 O O . GLY A 1 233 ? -13.062 9.517 4.111 1.00 80.62 233 GLY A O 1
ATOM 1797 N N . LEU A 1 234 ? -12.792 8.754 2.008 1.00 84.19 234 LEU A N 1
ATOM 1798 C CA . LEU A 1 234 ? -11.614 7.930 2.260 1.00 84.19 234 LEU A CA 1
ATOM 1799 C C . LEU A 1 234 ? -10.348 8.777 2.158 1.00 84.19 234 LEU A C 1
ATOM 1801 O O . LEU A 1 234 ? -10.225 9.636 1.278 1.00 84.19 234 LEU A O 1
ATOM 1805 N N . ALA A 1 235 ? -9.394 8.517 3.049 1.00 82.56 235 ALA A N 1
ATOM 1806 C CA . ALA A 1 235 ? -8.047 9.051 2.914 1.00 82.56 235 ALA A CA 1
ATOM 1807 C C . ALA A 1 235 ? -7.315 8.375 1.737 1.00 82.56 235 ALA A C 1
ATOM 1809 O O . ALA A 1 235 ? -7.512 7.194 1.467 1.00 82.56 235 ALA A O 1
ATOM 1810 N N . SER A 1 236 ? -6.432 9.113 1.052 1.00 73.38 236 SER A N 1
ATOM 1811 C CA . SER A 1 236 ? -5.591 8.560 -0.029 1.00 73.38 236 SER A CA 1
ATOM 1812 C C . SER A 1 236 ? -4.505 7.594 0.453 1.00 73.38 236 SER A C 1
ATOM 1814 O O . SER A 1 236 ? -3.905 6.896 -0.353 1.00 73.38 236 SER A O 1
ATOM 1816 N N . ALA A 1 237 ? -4.235 7.593 1.753 1.00 86.56 237 ALA A N 1
ATOM 1817 C CA . ALA A 1 237 ? -3.236 6.777 2.422 1.00 86.56 237 ALA A CA 1
ATOM 1818 C C . ALA A 1 237 ? -3.945 5.771 3.345 1.00 86.56 237 ALA A C 1
ATOM 1820 O O . ALA A 1 237 ? -5.092 6.022 3.727 1.00 86.56 237 ALA A O 1
ATOM 1821 N N . PRO A 1 238 ? -3.277 4.688 3.782 1.00 92.94 238 PRO A N 1
ATOM 1822 C CA . PRO A 1 238 ? -3.846 3.691 4.698 1.00 92.94 238 PRO A CA 1
ATOM 1823 C C . PRO A 1 238 ? -4.018 4.189 6.149 1.00 92.94 238 PRO A C 1
ATOM 1825 O O . PRO A 1 238 ? -3.808 3.445 7.108 1.00 92.94 238 PRO A O 1
ATOM 1828 N N . LEU A 1 239 ? -4.371 5.465 6.318 1.00 95.19 239 LEU A N 1
ATOM 1829 C CA . LEU A 1 239 ? -4.454 6.167 7.592 1.00 95.19 239 LEU A CA 1
ATOM 1830 C C . LEU A 1 239 ? -5.476 5.515 8.517 1.00 95.19 239 LEU A C 1
ATOM 1832 O O . LEU A 1 239 ? -5.151 5.191 9.658 1.00 95.19 239 LEU A O 1
ATOM 1836 N N . ASP A 1 240 ? -6.697 5.305 8.024 1.00 94.81 240 ASP A N 1
ATOM 1837 C CA . ASP A 1 240 ? -7.791 4.817 8.857 1.00 94.81 240 ASP A CA 1
ATOM 1838 C C . ASP A 1 240 ? -7.534 3.378 9.320 1.00 94.81 240 ASP A C 1
ATOM 1840 O O . ASP A 1 240 ? -7.675 3.107 10.513 1.00 94.81 240 ASP A O 1
ATOM 1844 N N . ARG A 1 241 ? -7.042 2.480 8.452 1.00 95.88 241 ARG A N 1
ATOM 1845 C CA . ARG A 1 241 ? -6.636 1.127 8.875 1.00 95.88 241 ARG A CA 1
ATOM 1846 C C . ARG A 1 241 ? -5.446 1.078 9.827 1.00 95.88 241 ARG A C 1
ATOM 1848 O O . ARG A 1 241 ? -5.493 0.306 10.787 1.00 95.88 241 ARG A O 1
ATOM 1855 N N . PHE A 1 242 ? -4.392 1.867 9.611 1.00 97.44 242 PHE A N 1
ATOM 1856 C CA . PHE A 1 242 ? -3.226 1.850 10.501 1.00 97.44 242 PHE A CA 1
ATOM 1857 C C . PHE A 1 242 ? -3.573 2.426 11.869 1.00 97.44 242 PHE A C 1
ATOM 1859 O O . PHE A 1 242 ? -3.259 1.814 12.892 1.00 97.44 242 PHE A O 1
ATOM 1866 N N . TRP A 1 243 ? -4.301 3.540 11.902 1.00 97.62 243 TRP A N 1
ATOM 1867 C CA . TRP A 1 243 ? -4.705 4.142 13.162 1.00 97.62 243 TRP A CA 1
ATOM 1868 C C . TRP A 1 243 ? -5.738 3.284 13.900 1.00 97.62 243 TRP A C 1
ATOM 1870 O O . TRP A 1 243 ? -5.577 3.039 15.093 1.00 97.62 243 TRP A O 1
ATOM 1880 N N . ALA A 1 244 ? -6.740 2.726 13.211 1.00 97.69 244 ALA A N 1
ATOM 1881 C CA . ALA A 1 244 ? -7.681 1.792 13.833 1.00 97.69 244 ALA A CA 1
ATOM 1882 C C . ALA A 1 244 ? -6.973 0.561 14.417 1.00 97.69 244 ALA A C 1
ATOM 1884 O O . ALA A 1 244 ? -7.302 0.125 15.517 1.00 97.69 244 ALA A O 1
ATOM 1885 N N . SER A 1 245 ? -5.964 0.031 13.719 1.00 97.94 245 SER A N 1
ATOM 1886 C CA . SER A 1 245 ? -5.157 -1.085 14.222 1.00 97.94 245 SER A CA 1
ATOM 1887 C C . SER A 1 245 ? -4.381 -0.713 15.488 1.00 97.94 245 SER A C 1
ATOM 1889 O O . SER A 1 245 ? -4.302 -1.524 16.409 1.00 97.94 245 SER A O 1
ATOM 1891 N N . ALA A 1 246 ? -3.827 0.502 15.555 1.00 98.06 246 ALA A N 1
ATOM 1892 C CA . ALA A 1 246 ? -3.181 1.014 16.762 1.00 98.06 246 ALA A CA 1
ATOM 1893 C C . ALA A 1 246 ? -4.189 1.171 17.915 1.00 98.06 246 ALA A C 1
ATOM 1895 O O . ALA A 1 246 ? -3.970 0.624 18.989 1.00 98.06 246 ALA A O 1
ATOM 1896 N N . LEU A 1 247 ? -5.334 1.822 17.680 1.00 98.25 247 LEU A N 1
ATOM 1897 C CA . LEU A 1 247 ? -6.392 2.015 18.684 1.00 98.25 247 LEU A CA 1
ATOM 1898 C C . LEU A 1 247 ? -6.899 0.687 19.254 1.00 98.25 247 LEU A C 1
ATOM 1900 O O . LEU A 1 247 ? -7.061 0.549 20.465 1.00 98.25 247 LEU A O 1
ATOM 1904 N N . LEU A 1 248 ? -7.085 -0.316 18.394 1.00 97.56 248 LEU A N 1
ATOM 1905 C CA . LEU A 1 248 ? -7.511 -1.646 18.811 1.00 97.56 248 LEU A CA 1
ATOM 1906 C C . LEU A 1 248 ? -6.495 -2.301 19.760 1.00 97.56 248 LEU A C 1
ATOM 1908 O O . LEU A 1 248 ? -6.888 -2.923 20.746 1.00 97.56 248 LEU A O 1
ATOM 1912 N N . ARG A 1 249 ? -5.195 -2.143 19.486 1.00 97.62 249 ARG A N 1
ATOM 1913 C CA . ARG A 1 249 ? -4.105 -2.657 20.333 1.00 97.62 249 ARG A CA 1
ATOM 1914 C C . ARG A 1 249 ? -3.966 -1.887 21.650 1.00 97.62 249 ARG A C 1
ATOM 1916 O O . ARG A 1 249 ? -3.611 -2.496 22.654 1.00 97.62 249 ARG A O 1
ATOM 1923 N N . GLU A 1 250 ? -4.320 -0.603 21.670 1.00 97.50 250 GLU A N 1
ATOM 1924 C CA . GLU A 1 250 ? -4.434 0.203 22.899 1.00 97.50 250 GLU A CA 1
ATOM 1925 C C . GLU A 1 250 ? -5.725 -0.081 23.696 1.00 97.50 250 GLU A C 1
ATOM 1927 O O . GLU A 1 250 ? -5.931 0.469 24.777 1.00 97.50 250 GLU A O 1
ATOM 1932 N N . GLY A 1 251 ? -6.600 -0.959 23.192 1.00 96.94 251 GLY A N 1
ATOM 1933 C CA . GLY A 1 251 ? -7.843 -1.353 23.856 1.00 96.94 251 GLY A CA 1
ATOM 1934 C C . GLY A 1 251 ? -9.033 -0.428 23.592 1.00 96.94 251 GLY A C 1
ATOM 1935 O O . GLY A 1 251 ? -10.114 -0.672 24.128 1.00 96.94 251 GLY A O 1
ATOM 1936 N N . ASP A 1 252 ? -8.888 0.584 22.734 1.00 97.81 252 ASP A N 1
ATOM 1937 C CA . ASP A 1 252 ? -9.990 1.450 22.308 1.00 97.81 252 ASP A CA 1
ATOM 1938 C C . ASP A 1 252 ? -10.690 0.877 21.067 1.00 97.81 252 ASP A C 1
ATOM 1940 O O . ASP A 1 252 ? -10.638 1.402 19.950 1.00 97.81 252 ASP A O 1
ATOM 1944 N N . ALA A 1 253 ? -11.344 -0.269 21.266 1.00 97.31 253 ALA A N 1
ATOM 1945 C CA . ALA A 1 253 ? -12.041 -0.977 20.198 1.00 97.31 253 ALA A CA 1
ATOM 1946 C C . ALA A 1 253 ? -13.203 -0.165 19.598 1.00 97.31 253 ALA A C 1
ATOM 1948 O O . ALA A 1 253 ? -13.514 -0.321 18.417 1.00 97.31 253 ALA A O 1
ATOM 1949 N N . ALA A 1 254 ? -13.837 0.708 20.387 1.00 96.56 254 ALA A N 1
ATOM 1950 C CA . ALA A 1 254 ? -14.935 1.548 19.920 1.00 96.56 254 ALA A CA 1
ATOM 1951 C C . ALA A 1 254 ? -14.435 2.620 18.941 1.00 96.56 254 ALA A C 1
ATOM 1953 O O . ALA A 1 254 ? -14.987 2.736 17.843 1.00 96.56 254 ALA A O 1
ATOM 1954 N N . ALA A 1 255 ? -13.359 3.337 19.289 1.00 96.75 255 ALA A N 1
ATOM 1955 C CA . ALA A 1 255 ? -12.744 4.302 18.382 1.00 96.75 255 ALA A CA 1
ATOM 1956 C C . ALA A 1 255 ? -12.161 3.615 17.138 1.00 96.75 255 ALA A C 1
ATOM 1958 O O . ALA A 1 255 ? -12.345 4.100 16.019 1.00 96.75 255 ALA A O 1
ATOM 1959 N N . ALA A 1 256 ? -11.524 2.449 17.306 1.00 97.38 256 ALA A N 1
ATOM 1960 C CA . ALA A 1 256 ? -11.030 1.650 16.187 1.00 97.38 256 ALA A CA 1
ATOM 1961 C C . ALA A 1 256 ? -12.155 1.286 15.204 1.00 97.38 256 ALA A C 1
ATOM 1963 O O . ALA A 1 256 ? -12.003 1.474 13.995 1.00 97.38 256 ALA A O 1
ATOM 1964 N N . LEU A 1 257 ? -13.296 0.808 15.719 1.00 95.25 257 LEU A N 1
ATOM 1965 C CA . LEU A 1 257 ? -14.455 0.423 14.915 1.00 95.25 257 LEU A CA 1
ATOM 1966 C C . LEU A 1 257 ? -15.040 1.614 14.149 1.00 95.25 257 LEU A C 1
ATOM 1968 O O . LEU A 1 257 ? -15.337 1.491 12.959 1.00 95.25 257 LEU A O 1
ATOM 1972 N N . GLU A 1 258 ? -15.205 2.764 14.803 1.00 93.06 258 GLU A N 1
ATOM 1973 C CA . GLU A 1 258 ? -15.694 3.982 14.150 1.00 93.06 258 GLU A CA 1
ATOM 1974 C C . GLU A 1 258 ? -14.783 4.387 12.985 1.00 93.06 258 GLU A C 1
ATOM 1976 O O . GLU A 1 258 ? -15.261 4.624 11.871 1.00 93.06 258 GLU A O 1
ATOM 1981 N N . ARG A 1 259 ? -13.470 4.389 13.229 1.00 93.19 259 ARG A N 1
ATOM 1982 C CA . ARG A 1 259 ? -12.450 4.801 12.266 1.00 93.19 259 ARG A CA 1
ATOM 1983 C C . ARG A 1 259 ? -12.429 3.911 11.022 1.00 93.19 259 ARG A C 1
ATOM 1985 O O . ARG A 1 259 ? -12.531 4.409 9.903 1.00 93.19 259 ARG A O 1
ATOM 1992 N N . ILE A 1 260 ? -12.353 2.592 11.210 1.00 94.38 260 ILE A N 1
ATOM 1993 C CA . ILE A 1 260 ? -12.212 1.629 10.106 1.00 94.38 260 ILE A CA 1
ATOM 1994 C C . ILE A 1 260 ? -13.505 1.411 9.314 1.00 94.38 260 ILE A C 1
ATOM 1996 O O . ILE A 1 260 ? -13.468 0.939 8.179 1.00 94.38 260 ILE A O 1
ATOM 2000 N N . SER A 1 261 ? -14.661 1.781 9.878 1.00 91.69 261 SER A N 1
ATOM 2001 C CA . SER A 1 261 ? -15.979 1.544 9.271 1.00 91.69 261 SER A CA 1
ATOM 2002 C C . SER A 1 261 ? -16.090 2.052 7.833 1.00 91.69 261 SER A C 1
ATOM 2004 O O . SER A 1 261 ? -16.690 1.386 6.994 1.00 91.69 261 SER A O 1
ATOM 2006 N N . ARG A 1 262 ? -15.536 3.232 7.529 1.00 90.25 262 ARG A N 1
ATOM 2007 C CA . ARG A 1 262 ? -15.662 3.820 6.189 1.00 90.25 262 ARG A CA 1
ATOM 2008 C C . ARG A 1 262 ? -14.843 3.056 5.152 1.00 90.25 262 ARG A C 1
ATOM 2010 O O . ARG A 1 262 ? -15.378 2.727 4.096 1.00 90.25 262 ARG A O 1
ATOM 2017 N N . GLU A 1 263 ? -13.589 2.742 5.464 1.00 91.12 263 GLU A N 1
ATOM 2018 C CA . GLU A 1 263 ? -12.710 1.967 4.581 1.00 91.12 263 GLU A CA 1
ATOM 2019 C C . GLU A 1 263 ? -13.235 0.536 4.394 1.00 91.12 263 GLU A C 1
ATOM 2021 O O . GLU A 1 263 ? -13.272 0.044 3.273 1.00 91.12 263 GLU A O 1
ATOM 2026 N N . ALA A 1 264 ? -13.776 -0.095 5.440 1.00 90.94 264 ALA A N 1
ATOM 2027 C CA . ALA A 1 264 ? -14.379 -1.427 5.336 1.00 90.94 264 ALA A CA 1
ATOM 2028 C C . ALA A 1 264 ? -15.620 -1.482 4.421 1.00 90.94 264 ALA A C 1
ATOM 2030 O O . ALA A 1 264 ? -15.941 -2.537 3.872 1.00 90.94 264 ALA A O 1
ATOM 2031 N N . VAL A 1 265 ? -16.333 -0.361 4.268 1.00 88.75 265 VAL A N 1
ATOM 2032 C CA . VAL A 1 265 ? -17.546 -0.262 3.443 1.00 88.75 265 VAL A CA 1
ATOM 2033 C C . VAL A 1 265 ? -17.242 0.189 2.012 1.00 88.75 265 VAL A C 1
ATOM 2035 O O . VAL A 1 265 ? -17.866 -0.317 1.076 1.00 88.75 265 VAL A O 1
ATOM 2038 N N . PHE A 1 266 ? -16.343 1.160 1.838 1.00 86.38 266 PHE A N 1
ATOM 2039 C CA . PHE A 1 266 ? -16.118 1.844 0.558 1.00 86.38 266 PHE A CA 1
ATOM 2040 C C . PHE A 1 266 ? -14.698 1.719 0.002 1.00 86.38 266 PHE A C 1
ATOM 2042 O O . PHE A 1 266 ? -14.492 2.055 -1.161 1.00 86.38 266 PHE A O 1
ATOM 2049 N N . GLY A 1 267 ? -13.733 1.308 0.821 1.00 85.75 267 GLY A N 1
ATOM 2050 C CA . GLY A 1 267 ? -12.322 1.232 0.461 1.00 85.75 267 GLY A CA 1
ATOM 2051 C C . GLY A 1 267 ? -11.883 -0.174 0.064 1.00 85.75 267 GLY A C 1
ATOM 2052 O O . GLY A 1 267 ? -12.660 -0.974 -0.461 1.00 85.75 267 GLY A O 1
ATOM 2053 N N . ASP A 1 268 ? -10.611 -0.465 0.327 1.00 84.25 268 ASP A N 1
ATOM 2054 C CA . ASP A 1 268 ? -10.018 -1.781 0.114 1.00 84.25 268 ASP A CA 1
ATOM 2055 C C . ASP A 1 268 ? -10.543 -2.768 1.167 1.00 84.25 268 ASP A C 1
ATOM 2057 O O . ASP A 1 268 ? -10.054 -2.846 2.299 1.00 84.25 268 ASP A O 1
ATOM 2061 N N . ARG A 1 269 ? -11.593 -3.506 0.795 1.00 82.38 269 ARG A N 1
ATOM 2062 C CA . ARG A 1 269 ? -12.266 -4.446 1.694 1.00 82.38 269 ARG A CA 1
ATOM 2063 C C . ARG A 1 269 ? -11.333 -5.560 2.163 1.00 82.38 269 ARG A C 1
ATOM 2065 O O . ARG A 1 269 ? -11.468 -5.978 3.311 1.00 82.38 269 ARG A O 1
ATOM 2072 N N . ASP A 1 270 ? -10.408 -6.021 1.328 1.00 84.94 270 ASP A N 1
ATOM 2073 C CA . ASP A 1 270 ? -9.527 -7.141 1.670 1.00 84.94 270 ASP A CA 1
ATOM 2074 C C . ASP A 1 270 ? -8.554 -6.746 2.786 1.00 84.94 270 ASP A C 1
ATOM 2076 O O . ASP A 1 270 ? -8.285 -7.537 3.692 1.00 84.94 270 ASP A O 1
ATOM 2080 N N . GLN A 1 271 ? -8.108 -5.487 2.789 1.00 88.69 271 GLN A N 1
ATOM 2081 C CA . GLN A 1 271 ? -7.234 -4.940 3.829 1.00 88.69 271 GLN A CA 1
ATOM 2082 C C . GLN A 1 271 ? -8.001 -4.441 5.065 1.00 88.69 271 GLN A C 1
ATOM 2084 O O . GLN A 1 271 ? -7.546 -4.626 6.196 1.00 88.69 271 GLN A O 1
ATOM 2089 N N . ALA A 1 272 ? -9.164 -3.808 4.886 1.00 91.94 272 ALA A N 1
ATOM 2090 C CA . ALA A 1 272 ? -9.898 -3.172 5.982 1.00 91.94 272 ALA A CA 1
ATOM 2091 C C . ALA A 1 272 ? -10.820 -4.132 6.753 1.00 91.94 272 ALA A C 1
ATOM 2093 O O . ALA A 1 272 ? -11.017 -3.965 7.962 1.00 91.94 272 ALA A O 1
ATOM 2094 N N . ALA A 1 273 ? -11.384 -5.152 6.093 1.00 91.56 273 ALA A N 1
ATOM 2095 C CA . ALA A 1 273 ? -12.319 -6.076 6.734 1.00 91.56 273 ALA A CA 1
ATOM 2096 C C . ALA A 1 273 ? -11.712 -6.842 7.923 1.00 91.56 273 ALA A C 1
ATOM 2098 O O . ALA A 1 273 ? -12.406 -6.951 8.934 1.00 91.56 273 ALA A O 1
ATOM 2099 N N . PRO A 1 274 ? -10.455 -7.335 7.887 1.00 94.19 274 PRO A N 1
ATOM 2100 C CA . PRO A 1 274 ? -9.850 -7.988 9.048 1.00 94.19 274 PRO A CA 1
ATOM 2101 C C . PRO A 1 274 ? -9.827 -7.094 10.296 1.00 94.19 274 PRO A C 1
ATOM 2103 O O . PRO A 1 274 ? -10.228 -7.535 11.372 1.00 94.19 274 PRO A O 1
ATOM 2106 N N . VAL A 1 275 ? -9.433 -5.824 10.151 1.00 96.00 275 VAL A N 1
ATOM 2107 C CA . VAL A 1 275 ? -9.386 -4.859 11.263 1.00 96.00 275 VAL A CA 1
ATOM 2108 C C . VAL A 1 275 ? -10.798 -4.532 11.757 1.00 96.00 275 VAL A C 1
ATOM 2110 O O . VAL A 1 275 ? -11.050 -4.541 12.962 1.00 96.00 275 VAL A O 1
ATOM 2113 N N . PHE A 1 276 ? -11.748 -4.325 10.838 1.00 95.25 276 PHE A N 1
ATOM 2114 C CA . PHE A 1 276 ? -13.154 -4.092 11.181 1.00 95.25 276 PHE A CA 1
ATOM 2115 C C . PHE A 1 276 ? -13.762 -5.258 11.972 1.00 95.25 276 PHE A C 1
ATOM 2117 O O . PHE A 1 276 ? -14.408 -5.028 12.993 1.00 95.25 276 PHE A O 1
ATOM 2124 N N . ARG A 1 277 ? -13.536 -6.507 11.539 1.00 95.75 277 ARG A N 1
ATOM 2125 C CA . ARG A 1 277 ? -14.028 -7.713 12.231 1.00 95.75 277 ARG A CA 1
ATOM 2126 C C . ARG A 1 277 ? -13.490 -7.807 13.652 1.00 95.75 277 ARG A C 1
ATOM 2128 O O . ARG A 1 277 ? -14.266 -8.031 14.578 1.00 95.75 277 ARG A O 1
ATOM 2135 N N . GLN A 1 278 ? -12.189 -7.576 13.832 1.00 96.44 278 GLN A N 1
ATOM 2136 C CA . GLN A 1 278 ? -11.570 -7.611 15.156 1.00 96.44 278 GLN A CA 1
ATOM 2137 C C . GLN A 1 278 ? -12.125 -6.513 16.072 1.00 96.44 278 GLN A C 1
ATOM 2139 O O . GLN A 1 278 ? -12.489 -6.800 17.212 1.00 96.44 278 GLN A O 1
ATOM 2144 N N . ALA A 1 279 ? -12.258 -5.279 15.574 1.00 96.56 279 ALA A N 1
ATOM 2145 C CA . ALA A 1 279 ? -12.835 -4.179 16.344 1.00 96.56 279 ALA A CA 1
ATOM 2146 C C . ALA A 1 279 ? -14.308 -4.440 16.705 1.00 96.56 279 ALA A C 1
ATOM 2148 O O . ALA A 1 279 ? -14.714 -4.239 17.849 1.00 96.56 279 ALA A O 1
ATOM 2149 N N . TRP A 1 280 ? -15.100 -4.970 15.767 1.00 95.56 280 TRP A N 1
ATOM 2150 C CA . TRP A 1 280 ? -16.491 -5.355 16.010 1.00 95.56 280 TRP A CA 1
ATOM 2151 C C . TRP A 1 280 ? -16.611 -6.427 17.095 1.00 95.56 280 TRP A C 1
ATOM 2153 O O . TRP A 1 280 ? -17.401 -6.266 18.027 1.00 95.56 280 TRP A O 1
ATOM 2163 N N . ALA A 1 281 ? -15.816 -7.494 17.000 1.00 96.19 281 ALA A N 1
ATOM 2164 C CA . ALA A 1 281 ? -15.814 -8.569 17.983 1.00 96.19 281 ALA A CA 1
ATOM 2165 C C . ALA A 1 281 ? -15.367 -8.083 19.366 1.00 96.19 281 ALA A C 1
ATOM 2167 O O . ALA A 1 281 ? -15.943 -8.494 20.370 1.00 96.19 281 ALA A O 1
ATOM 2168 N N . ALA A 1 282 ? -14.393 -7.173 19.429 1.00 96.62 282 ALA A N 1
ATOM 2169 C CA . ALA A 1 282 ? -13.945 -6.580 20.684 1.00 96.62 282 ALA A CA 1
ATOM 2170 C C . ALA A 1 282 ? -15.024 -5.701 21.346 1.00 96.62 282 ALA A C 1
ATOM 2172 O O . ALA A 1 282 ? -15.149 -5.714 22.568 1.00 96.62 282 ALA A O 1
ATOM 2173 N N . VAL A 1 283 ? -15.841 -4.987 20.561 1.00 96.25 283 VAL A N 1
ATOM 2174 C CA . VAL A 1 283 ? -16.957 -4.171 21.080 1.00 96.25 283 VAL A CA 1
ATOM 2175 C C . VAL A 1 283 ? -18.163 -5.025 21.490 1.00 96.25 283 VAL A C 1
ATOM 2177 O O . VAL A 1 283 ? -18.784 -4.756 22.516 1.00 96.25 283 VAL A O 1
ATOM 2180 N N . ASN A 1 284 ? -18.510 -6.046 20.703 1.00 95.19 284 ASN A N 1
ATOM 2181 C CA . ASN A 1 284 ? -19.773 -6.786 20.849 1.00 95.19 284 ASN A CA 1
ATOM 2182 C C . ASN A 1 284 ? -19.617 -8.177 21.490 1.00 95.19 284 ASN A C 1
ATOM 2184 O O . ASN A 1 284 ? -20.607 -8.866 21.727 1.00 95.19 284 ASN A O 1
ATOM 2188 N N . GLY A 1 285 ? -18.387 -8.620 21.750 1.00 94.56 285 GLY A N 1
ATOM 2189 C CA . GLY A 1 285 ? -18.069 -9.943 22.295 1.00 94.56 285 GLY A CA 1
ATOM 2190 C C . GLY A 1 285 ? -18.103 -11.092 21.277 1.00 94.56 285 GLY A C 1
ATOM 2191 O O . GLY A 1 285 ? -17.726 -12.210 21.623 1.00 94.56 285 GLY A O 1
ATOM 2192 N N . SER A 1 286 ? -18.542 -10.853 20.036 1.00 94.19 286 SER A N 1
ATOM 2193 C CA . SER A 1 286 ? -18.512 -11.826 18.935 1.00 94.19 286 SER A CA 1
ATOM 2194 C C . SER A 1 286 ? -18.625 -11.143 17.564 1.00 94.19 286 SER A C 1
ATOM 2196 O O . SER A 1 286 ? -18.914 -9.951 17.476 1.00 94.19 286 SER A O 1
ATOM 2198 N N . GLU A 1 287 ? -18.438 -11.906 16.484 1.00 93.69 287 GLU A N 1
ATOM 2199 C CA . GLU A 1 287 ? -18.678 -11.439 15.109 1.00 93.69 287 GLU A CA 1
ATOM 2200 C C . GLU A 1 287 ? -20.152 -11.530 14.666 1.00 93.69 287 GLU A C 1
ATOM 2202 O O . GLU A 1 287 ? -20.474 -11.247 13.511 1.00 93.69 287 GLU A O 1
ATOM 2207 N N . GLU A 1 288 ? -21.071 -11.919 15.557 1.00 93.06 288 GLU A N 1
ATOM 2208 C CA . GLU A 1 288 ? -22.495 -11.988 15.230 1.00 93.06 288 GLU A CA 1
ATOM 2209 C C . GLU A 1 288 ? -23.030 -10.602 14.820 1.00 93.06 288 GLU A C 1
ATOM 2211 O O . GLU A 1 288 ? -22.671 -9.575 15.399 1.00 93.06 288 GLU A O 1
ATOM 2216 N N . GLY A 1 289 ? -23.863 -10.565 13.774 1.00 89.44 289 GLY A N 1
ATOM 2217 C CA . GLY A 1 289 ? -24.453 -9.328 13.249 1.00 89.44 289 GLY A CA 1
ATOM 2218 C C . GLY A 1 289 ? -23.525 -8.462 12.387 1.00 89.44 289 GLY A C 1
ATOM 2219 O O . GLY A 1 289 ? -23.956 -7.406 11.928 1.00 89.44 289 GLY A O 1
ATOM 2220 N N . LEU A 1 290 ? -22.288 -8.894 12.115 1.00 90.25 290 LEU A N 1
ATOM 2221 C CA . LEU A 1 290 ? -21.306 -8.105 11.365 1.00 90.25 290 LEU A CA 1
ATOM 2222 C C . LEU A 1 290 ? -21.766 -7.711 9.950 1.00 90.25 290 LEU A C 1
ATOM 2224 O O . LEU A 1 290 ? -21.609 -6.556 9.555 1.00 90.25 290 LEU A O 1
ATOM 2228 N N . ASP A 1 291 ? -22.354 -8.642 9.195 1.00 87.06 291 ASP A N 1
ATOM 2229 C CA . ASP A 1 291 ? -22.826 -8.360 7.831 1.00 87.06 291 ASP A CA 1
ATOM 2230 C C . ASP A 1 291 ? -23.976 -7.344 7.825 1.00 87.06 291 ASP A C 1
ATOM 2232 O O . ASP A 1 291 ? -23.999 -6.431 6.996 1.00 87.06 291 ASP A O 1
ATOM 2236 N N . GLU A 1 292 ? -24.894 -7.456 8.790 1.00 88.69 292 GLU A N 1
ATOM 2237 C CA . GLU A 1 292 ? -25.968 -6.479 8.972 1.00 88.69 292 GLU A CA 1
ATOM 2238 C C . GLU A 1 292 ? -25.389 -5.118 9.364 1.00 88.69 292 GLU A C 1
ATOM 2240 O O . GLU A 1 292 ? -25.789 -4.097 8.812 1.00 88.69 292 GLU A O 1
ATOM 2245 N N . GLN A 1 293 ? -24.384 -5.077 10.241 1.00 87.06 293 GLN A N 1
ATOM 2246 C CA . GLN A 1 293 ? -23.723 -3.823 10.580 1.00 87.06 293 GLN A CA 1
ATOM 2247 C C . GLN A 1 293 ? -23.044 -3.183 9.369 1.00 87.06 293 GLN A C 1
ATOM 2249 O O . GLN A 1 293 ? -23.167 -1.973 9.188 1.00 87.06 293 GLN A O 1
ATOM 2254 N N . LEU A 1 294 ? -22.323 -3.946 8.544 1.00 86.12 294 LEU A N 1
ATOM 2255 C CA . LEU A 1 294 ? -21.703 -3.411 7.328 1.00 86.12 294 LEU A CA 1
ATOM 2256 C C . LEU A 1 294 ? -22.766 -2.852 6.378 1.00 86.12 294 LEU A C 1
ATOM 2258 O O . LEU A 1 294 ? -22.588 -1.773 5.806 1.00 86.12 294 LEU A O 1
ATOM 2262 N N . TRP A 1 295 ? -23.901 -3.539 6.258 1.00 85.19 295 TRP A N 1
ATOM 2263 C CA . TRP A 1 295 ? -25.045 -3.060 5.492 1.00 85.19 295 TRP A CA 1
ATOM 2264 C C . TRP A 1 295 ? -25.632 -1.754 6.055 1.00 85.19 295 TRP A C 1
ATOM 2266 O O . TRP A 1 295 ? -25.842 -0.797 5.306 1.00 85.19 295 TRP A O 1
ATOM 2276 N N . GLN A 1 296 ? -25.832 -1.659 7.370 1.00 86.38 296 GLN A N 1
ATOM 2277 C CA . GLN A 1 296 ? -26.322 -0.446 8.035 1.00 86.38 296 GLN A CA 1
ATOM 2278 C C . GLN A 1 296 ? -25.316 0.709 7.953 1.00 86.38 296 GLN A C 1
ATOM 2280 O O . GLN A 1 296 ? -25.688 1.850 7.674 1.00 86.38 296 GLN A O 1
ATOM 2285 N N . ALA A 1 297 ? -24.024 0.426 8.134 1.00 83.75 297 ALA A N 1
ATOM 2286 C CA . ALA A 1 297 ? -22.948 1.397 7.982 1.00 83.75 297 ALA A CA 1
ATOM 2287 C C . ALA A 1 297 ? -22.913 1.948 6.554 1.00 83.75 297 ALA A C 1
ATOM 2289 O O . ALA A 1 297 ? -22.782 3.158 6.379 1.00 83.75 297 ALA A O 1
ATOM 2290 N N . ARG A 1 298 ? -23.131 1.100 5.541 1.00 84.69 298 ARG A N 1
ATOM 2291 C CA . ARG A 1 298 ? -23.269 1.535 4.148 1.00 84.69 298 ARG A CA 1
ATOM 2292 C C . ARG A 1 298 ? -24.411 2.521 3.961 1.00 84.69 298 ARG A C 1
ATOM 2294 O O . ARG A 1 298 ? -24.205 3.539 3.311 1.00 84.69 298 ARG A O 1
ATOM 2301 N N . GLN A 1 299 ? -25.580 2.262 4.541 1.00 84.00 299 GLN A N 1
ATOM 2302 C CA . GLN A 1 299 ? -26.711 3.191 4.451 1.00 84.00 299 GLN A CA 1
ATOM 2303 C C . GLN A 1 299 ? -26.438 4.510 5.181 1.00 84.00 299 GLN A C 1
ATOM 2305 O O . GLN A 1 299 ? -26.727 5.575 4.644 1.00 84.00 299 GLN A O 1
ATOM 2310 N N . ARG A 1 300 ? -25.846 4.452 6.379 1.00 84.69 300 ARG A N 1
ATOM 2311 C CA . ARG A 1 300 ? -25.531 5.637 7.192 1.00 84.69 300 ARG A CA 1
ATOM 2312 C C . ARG A 1 300 ? -24.441 6.511 6.572 1.00 84.69 300 ARG A C 1
ATOM 2314 O O . ARG A 1 300 ? -24.503 7.731 6.684 1.00 84.69 300 ARG A O 1
ATOM 2321 N N . LEU A 1 301 ? -23.416 5.894 5.988 1.00 82.12 301 LEU A N 1
ATOM 2322 C CA . LEU A 1 301 ? -22.268 6.596 5.415 1.00 82.12 301 LEU A CA 1
ATOM 2323 C C . LEU A 1 301 ? -22.487 6.993 3.949 1.00 82.12 301 LEU A C 1
ATOM 2325 O O . LEU A 1 301 ? -21.732 7.824 3.439 1.00 82.12 301 LEU A O 1
ATOM 2329 N N . ALA A 1 302 ? -23.492 6.422 3.274 1.00 79.56 302 ALA A N 1
ATOM 2330 C CA . ALA A 1 302 ? -23.870 6.827 1.928 1.00 79.56 302 ALA A CA 1
ATOM 2331 C C . ALA A 1 302 ? -24.233 8.315 1.913 1.00 79.56 302 ALA A C 1
ATOM 2333 O O . ALA A 1 302 ? -25.101 8.779 2.651 1.00 79.56 302 ALA A O 1
ATOM 2334 N N . ARG A 1 303 ? -23.554 9.067 1.049 1.00 72.88 303 ARG A N 1
ATOM 2335 C CA . ARG A 1 303 ? -23.853 10.477 0.818 1.00 72.88 303 ARG A CA 1
ATOM 2336 C C . ARG A 1 303 ? -24.901 10.608 -0.275 1.00 72.88 303 ARG A C 1
ATOM 2338 O O . ARG A 1 303 ? -24.884 9.866 -1.257 1.00 72.88 303 ARG A O 1
ATOM 2345 N N . THR A 1 304 ? -25.789 11.581 -0.114 1.00 74.88 304 THR A N 1
ATOM 2346 C CA . THR A 1 304 ? -26.626 12.034 -1.222 1.00 74.88 304 THR A CA 1
ATOM 2347 C C . THR A 1 304 ? -25.713 12.643 -2.279 1.00 74.88 304 THR A C 1
ATOM 2349 O O . THR A 1 304 ? -24.875 13.483 -1.959 1.00 74.88 304 THR A O 1
ATOM 2352 N N . ILE A 1 305 ? -25.858 12.197 -3.524 1.00 74.12 305 ILE A N 1
ATOM 2353 C CA . ILE A 1 305 ? -25.188 12.833 -4.654 1.00 74.12 305 ILE A CA 1
ATOM 2354 C C . ILE A 1 305 ? -25.935 14.131 -4.950 1.00 74.12 305 ILE A C 1
ATOM 2356 O O . ILE A 1 305 ? -27.137 14.088 -5.228 1.00 74.12 305 ILE A O 1
ATOM 2360 N N . ASP A 1 306 ? -25.234 15.262 -4.861 1.00 81.12 306 ASP A N 1
ATOM 2361 C CA . ASP A 1 306 ? -25.759 16.545 -5.318 1.00 81.12 306 ASP A CA 1
ATOM 2362 C C . ASP A 1 306 ? -26.045 16.474 -6.818 1.00 81.12 306 ASP A C 1
ATOM 2364 O O . ASP A 1 306 ? -25.317 15.828 -7.576 1.00 81.12 306 ASP A O 1
ATOM 2368 N N . ASP A 1 307 ? -27.118 17.127 -7.256 1.00 84.56 307 ASP A N 1
ATOM 2369 C CA . ASP A 1 307 ? -27.406 17.207 -8.682 1.00 84.56 307 ASP A CA 1
ATOM 2370 C C . ASP A 1 307 ? -26.282 17.979 -9.383 1.00 84.56 307 ASP A C 1
ATOM 2372 O O . ASP A 1 307 ? -25.873 19.054 -8.940 1.00 84.56 307 ASP A O 1
ATOM 2376 N N . PHE A 1 308 ? -25.766 17.417 -10.469 1.00 83.94 308 PHE A N 1
ATOM 2377 C CA . PHE A 1 308 ? -24.705 18.022 -11.261 1.00 83.94 308 PHE A CA 1
ATOM 2378 C C . PHE A 1 308 ? -25.058 17.939 -12.739 1.00 83.94 308 PHE A C 1
ATOM 2380 O O . PHE A 1 308 ? -25.818 17.069 -13.169 1.00 83.94 308 PHE A O 1
ATOM 2387 N N . THR A 1 309 ? -24.473 18.842 -13.516 1.00 89.06 309 THR A N 1
ATOM 2388 C CA . THR A 1 309 ? -24.726 18.956 -14.950 1.00 89.06 309 THR A CA 1
ATOM 2389 C C . THR A 1 309 ? -23.451 18.638 -15.711 1.00 89.06 309 THR A C 1
ATOM 2391 O O . THR A 1 309 ? -22.400 19.209 -15.420 1.00 89.06 309 THR A O 1
ATOM 2394 N N . LEU A 1 310 ? -23.543 17.734 -16.686 1.00 85.50 310 LEU A N 1
ATOM 2395 C CA . LEU A 1 310 ? -22.460 17.433 -17.618 1.00 85.50 310 LEU A CA 1
ATOM 2396 C C . LEU A 1 310 ? -22.915 17.671 -19.057 1.00 85.50 310 LEU A C 1
ATOM 2398 O O . LEU A 1 310 ? -24.083 17.478 -19.398 1.00 85.50 310 LEU A O 1
ATOM 2402 N N . ALA A 1 311 ? -21.968 18.072 -19.901 1.00 86.38 311 ALA A N 1
ATOM 2403 C CA . ALA A 1 311 ? -22.168 18.116 -21.341 1.00 86.38 311 ALA A CA 1
ATOM 2404 C C . ALA A 1 311 ? -22.078 16.701 -21.932 1.00 86.38 311 ALA A C 1
ATOM 2406 O O . ALA A 1 311 ? -21.208 15.925 -21.535 1.00 86.38 311 ALA A O 1
ATOM 2407 N N . ASP A 1 312 ? -22.930 16.382 -22.904 1.00 83.50 312 ASP A N 1
ATOM 2408 C CA . ASP A 1 312 ? -22.701 15.248 -23.800 1.00 83.50 312 ASP A CA 1
ATOM 2409 C C . ASP A 1 312 ? -21.670 15.586 -24.897 1.00 83.50 312 ASP A C 1
ATOM 2411 O O . ASP A 1 312 ? -21.118 16.690 -24.948 1.00 83.50 312 ASP A O 1
ATOM 2415 N N . TYR A 1 313 ? -21.402 14.626 -25.787 1.00 84.25 313 TYR A N 1
ATOM 2416 C CA . TYR A 1 313 ? -20.470 14.798 -26.908 1.00 84.25 313 TYR A CA 1
ATOM 2417 C C . TYR A 1 313 ? -20.888 15.896 -27.899 1.00 84.25 313 TYR A C 1
ATOM 2419 O O . TYR A 1 313 ? -20.029 16.436 -28.594 1.00 84.25 313 TYR A O 1
ATOM 2427 N N . ASP A 1 314 ? -22.172 16.255 -27.932 1.00 90.94 314 ASP A N 1
ATOM 2428 C CA . ASP A 1 314 ? -22.716 17.327 -28.768 1.00 90.94 314 ASP A CA 1
ATOM 2429 C C . ASP A 1 314 ? -22.730 18.684 -28.029 1.00 90.94 314 ASP A C 1
ATOM 2431 O O . ASP A 1 314 ? -23.220 19.689 -28.552 1.00 90.94 314 ASP A O 1
ATOM 2435 N N . GLY A 1 315 ? -22.191 18.740 -26.804 1.00 90.00 315 GLY A N 1
ATOM 2436 C CA . GLY A 1 315 ? -22.134 19.936 -25.964 1.00 90.00 315 GLY A CA 1
ATOM 2437 C C . GLY A 1 315 ? -23.447 20.265 -25.247 1.00 90.00 315 GLY A C 1
ATOM 2438 O O . GLY A 1 315 ? -23.543 21.300 -24.574 1.00 90.00 315 GLY A O 1
ATOM 2439 N N . ARG A 1 316 ? -24.471 19.413 -25.360 1.00 92.06 316 ARG A N 1
ATOM 2440 C CA . ARG A 1 316 ? -25.760 19.614 -24.698 1.00 92.06 316 ARG A CA 1
ATOM 2441 C C . ARG A 1 316 ? -25.644 19.252 -23.224 1.00 92.06 316 ARG A C 1
ATOM 2443 O O . ARG A 1 316 ? -25.123 18.207 -22.857 1.00 92.06 316 ARG A O 1
ATOM 2450 N N . GLN A 1 317 ? -26.159 20.135 -22.379 1.00 92.25 317 GLN A N 1
ATOM 2451 C CA . GLN A 1 317 ? -26.141 19.971 -20.931 1.00 92.25 317 GLN A CA 1
ATOM 2452 C C . GLN A 1 317 ? -27.243 19.008 -20.478 1.00 92.25 317 GLN A C 1
ATOM 2454 O O . GLN A 1 317 ? -28.404 19.182 -20.856 1.00 92.25 317 GLN A O 1
ATOM 2459 N N . HIS A 1 318 ? -26.882 18.041 -19.637 1.00 86.56 318 HIS A N 1
ATOM 2460 C CA . HIS A 1 318 ? -27.803 17.120 -18.971 1.00 86.56 318 HIS A CA 1
ATOM 2461 C C . HIS A 1 318 ? -27.553 17.166 -17.469 1.00 86.56 318 HIS A C 1
ATOM 2463 O O . HIS A 1 318 ? -26.412 16.987 -17.036 1.00 86.56 318 HIS A O 1
ATOM 2469 N N . SER A 1 319 ? -28.600 17.394 -16.674 1.00 89.50 319 SER A N 1
ATOM 2470 C CA . SER A 1 319 ? -28.513 17.201 -15.227 1.00 89.50 319 SER A CA 1
ATOM 2471 C C . SER A 1 319 ? -28.647 15.719 -14.879 1.00 89.50 319 SER A C 1
ATOM 2473 O O . SER A 1 319 ? -29.311 14.938 -15.573 1.00 89.50 319 SER A O 1
ATOM 2475 N N . LEU A 1 320 ? -28.038 15.316 -13.768 1.00 84.88 320 LEU A N 1
ATOM 2476 C CA . LEU A 1 320 ? -28.202 13.974 -13.225 1.00 84.88 320 LEU A CA 1
ATOM 2477 C C . LEU A 1 320 ? -29.678 13.683 -12.903 1.00 84.88 320 LEU A C 1
ATOM 2479 O O . LEU A 1 320 ? -30.158 12.570 -13.137 1.00 84.88 320 LEU A O 1
ATOM 2483 N N . SER A 1 321 ? -30.403 14.672 -12.378 1.00 84.94 321 SER A N 1
ATOM 2484 C CA . SER A 1 321 ? -31.825 14.569 -12.046 1.00 84.94 321 SER A CA 1
ATOM 2485 C C . SER A 1 321 ? -32.706 14.271 -13.265 1.00 84.94 321 SER A C 1
ATOM 2487 O O . SER A 1 321 ? -33.565 13.383 -13.182 1.00 84.94 321 SER A O 1
ATOM 2489 N N . ASP A 1 322 ? -32.442 14.917 -14.404 1.00 84.06 322 ASP A N 1
ATOM 2490 C CA . ASP A 1 322 ? -33.161 14.690 -15.663 1.00 84.06 322 ASP A CA 1
ATOM 2491 C C . ASP A 1 322 ? -32.922 13.263 -16.178 1.00 84.06 322 ASP A C 1
ATOM 2493 O O . ASP A 1 322 ? -33.857 12.548 -16.560 1.00 84.06 322 ASP A O 1
ATOM 2497 N N . LEU A 1 323 ? -31.670 12.803 -16.110 1.00 80.19 323 LEU A N 1
ATOM 2498 C CA . LEU A 1 323 ? -31.276 11.462 -16.544 1.00 80.19 323 LEU A CA 1
ATOM 2499 C C . LEU A 1 323 ? -31.827 10.360 -15.634 1.00 80.19 323 LEU A C 1
ATOM 2501 O O . LEU A 1 323 ? -32.166 9.272 -16.110 1.00 80.19 323 LEU A O 1
ATOM 2505 N N . ARG A 1 324 ? -31.944 10.627 -14.327 1.00 77.38 324 ARG A N 1
ATOM 2506 C CA . ARG A 1 324 ? -32.431 9.647 -13.353 1.00 77.38 324 ARG A CA 1
ATOM 2507 C C . ARG A 1 324 ? -33.861 9.234 -13.672 1.00 77.38 324 ARG A C 1
ATOM 2509 O O . ARG A 1 324 ? -34.126 8.039 -13.667 1.00 77.38 324 ARG A O 1
ATOM 2516 N N . SER A 1 325 ? -34.779 10.170 -13.943 1.00 74.56 325 SER A N 1
ATOM 2517 C CA . SER A 1 325 ? -36.172 9.876 -14.352 1.00 74.56 325 SER A CA 1
ATOM 2518 C C . SER A 1 325 ? -36.843 8.717 -13.567 1.00 74.56 325 SER A C 1
ATOM 2520 O O . SER A 1 325 ? -37.520 7.861 -14.137 1.00 74.56 325 SER A O 1
ATOM 2522 N N . GLY A 1 326 ? -36.607 8.633 -12.249 1.00 69.44 326 GLY A N 1
ATOM 2523 C CA . GLY A 1 326 ? -37.131 7.566 -11.374 1.00 69.44 326 GLY A CA 1
ATOM 2524 C C . GLY A 1 326 ? -36.436 6.194 -11.466 1.00 69.44 326 GLY A C 1
ATOM 2525 O O . GLY A 1 326 ? -36.866 5.249 -10.810 1.00 69.44 326 GLY A O 1
ATOM 2526 N N . LYS A 1 327 ? -35.363 6.066 -12.245 1.00 73.12 327 LYS A N 1
ATOM 2527 C CA . LYS A 1 327 ? -34.561 4.850 -12.419 1.00 73.12 327 LYS A CA 1
ATOM 2528 C C . LYS A 1 327 ? -33.347 4.843 -11.488 1.00 73.12 327 LYS A C 1
ATOM 2530 O O . LYS A 1 327 ? -32.895 5.882 -11.006 1.00 73.12 327 LYS A O 1
ATOM 2535 N N . VAL A 1 328 ? -32.810 3.647 -11.251 1.00 68.56 328 VAL A N 1
ATOM 2536 C CA . VAL A 1 328 ? -31.467 3.478 -10.685 1.00 68.56 328 VAL A CA 1
ATOM 2537 C C . VAL A 1 328 ? -30.468 3.867 -11.768 1.00 68.56 328 VAL A C 1
ATOM 2539 O O . VAL A 1 328 ? -30.536 3.343 -12.880 1.00 68.56 328 VAL A O 1
ATOM 2542 N N . LEU A 1 329 ? -29.573 4.798 -11.452 1.00 69.88 329 LEU A N 1
ATOM 2543 C CA . LEU A 1 329 ? -28.568 5.296 -12.380 1.00 69.88 329 LEU A CA 1
ATOM 2544 C C . LEU A 1 329 ? -27.189 4.830 -11.913 1.00 69.88 329 LEU A C 1
ATOM 2546 O O . LEU A 1 329 ? -26.808 5.057 -10.766 1.00 69.88 329 LEU A O 1
ATOM 2550 N N . MET A 1 330 ? -26.470 4.139 -12.794 1.00 67.75 330 MET A N 1
ATOM 2551 C CA . MET A 1 330 ? -25.084 3.745 -12.564 1.00 67.75 330 MET A CA 1
ATOM 2552 C C . MET A 1 330 ? -24.185 4.850 -13.107 1.00 67.75 330 MET A C 1
ATOM 2554 O O . MET A 1 330 ? -24.176 5.104 -14.310 1.00 67.75 330 MET A O 1
ATOM 2558 N N . LEU A 1 331 ? -23.446 5.512 -12.222 1.00 68.38 331 LEU A N 1
ATOM 2559 C CA . LEU A 1 331 ? -22.422 6.470 -12.617 1.00 68.38 331 LEU A CA 1
ATOM 2560 C C . LEU A 1 331 ? -21.113 5.720 -12.846 1.00 68.38 331 LEU A C 1
ATOM 2562 O O . LEU A 1 331 ? -20.526 5.187 -11.908 1.00 68.38 331 LEU A O 1
ATOM 2566 N N . ALA A 1 332 ? -20.676 5.675 -14.101 1.00 65.75 332 ALA A N 1
ATOM 2567 C CA . ALA A 1 332 ? -19.360 5.190 -14.483 1.00 65.75 332 ALA A CA 1
ATOM 2568 C C . ALA A 1 332 ? -18.508 6.396 -14.888 1.00 65.75 332 ALA A C 1
ATOM 2570 O O . ALA A 1 332 ? -18.810 7.072 -15.870 1.00 65.75 332 ALA A O 1
ATOM 2571 N N . PHE A 1 333 ? -17.456 6.678 -14.123 1.00 59.03 333 PHE A N 1
ATOM 2572 C CA . PHE A 1 333 ? -16.478 7.698 -14.484 1.00 59.03 333 PHE A CA 1
ATOM 2573 C C . PHE A 1 333 ? -15.432 7.053 -15.387 1.00 59.03 333 PHE A C 1
ATOM 2575 O O . PHE A 1 333 ? -14.627 6.241 -14.935 1.00 59.03 333 PHE A O 1
ATOM 2582 N N . TRP A 1 334 ? -15.473 7.385 -16.676 1.00 41.88 334 TRP A N 1
ATOM 2583 C CA . TRP A 1 334 ? -14.444 6.977 -17.620 1.00 41.88 334 TRP A CA 1
ATOM 2584 C C . TRP A 1 334 ? -13.425 8.103 -17.758 1.00 41.88 334 TRP A C 1
ATOM 2586 O O . TRP A 1 334 ? -13.743 9.184 -18.251 1.00 41.88 334 TRP A O 1
ATOM 2596 N N . PHE A 1 335 ? -12.204 7.850 -17.297 1.00 36.22 335 PHE A N 1
ATOM 2597 C CA . PHE A 1 335 ? -11.060 8.702 -17.584 1.00 36.22 335 PHE A CA 1
ATOM 2598 C C . PHE A 1 335 ? -10.400 8.137 -18.848 1.00 36.22 335 PHE A C 1
ATOM 2600 O O . PHE A 1 335 ? -9.849 7.036 -18.774 1.00 36.22 335 PHE A O 1
ATOM 2607 N N . PRO A 1 336 ? -10.503 8.802 -20.014 1.00 33.84 336 PRO A N 1
ATOM 2608 C CA . PRO A 1 336 ? -9.794 8.349 -21.201 1.00 33.84 336 PRO A CA 1
ATOM 2609 C C . PRO A 1 336 ? -8.289 8.385 -20.910 1.00 33.84 336 PRO A C 1
ATOM 2611 O O . PRO A 1 336 ? -7.760 9.414 -20.487 1.00 33.84 336 PRO A O 1
ATOM 2614 N N . THR A 1 337 ? -7.647 7.229 -21.070 1.00 31.05 337 THR A N 1
ATOM 2615 C CA . THR A 1 337 ? -6.193 7.041 -20.962 1.00 31.05 337 THR A CA 1
ATOM 2616 C C . THR A 1 337 ? -5.448 7.737 -22.081 1.00 31.05 337 THR A C 1
ATOM 2618 O O . THR A 1 337 ? -5.926 7.609 -23.234 1.00 31.05 337 THR A O 1
#